Protein AF-A0A6P0T883-F1 (afdb_monomer_lite)

Foldseek 3Di:
DPDDPPAPPPPDPPVCPVVLLVCVLVVNFVSLQVVLVSQCVSVVQAWPGWGWDDDPQEIEIETEHQDPVRVVVSPVSSVVVCVVSVNLVRGWYKYFYDYPPDPDTPDIDTSHVPPPQPPPVVVVQLCVLVPVPPPDPDPFPDPDPPPPPPDDFPWFKWWKAFLAAPPPDPPPDDDDPDPPQGAMAIEGVVFFRGKDFAQLSQARADPPADPQFSHWHCHNSDTATEGAVSVQLVHDRNCVVVVDDSGRFIWTWGDDPRDIYTYTGNGTDDMDIDTPVQWAQDDCVLDPPSNNLQFPTAGPVSRHGHGDVVSSCVPPSNVVPDD

Secondary structure (DSSP, 8-state):
---------TTS-GGGHHHHHHHHHTT-HHHHHHHHHHHHHHTT---SEEEEEEETTEEEEEEEES-GGGHHHHHHHHHHHHHHTTGGGTS-EEEEEEETT-SS-SEEEEE----------HHHHHTHHHHTTTTS---------GGG--SS---EEEEEEESS----------S--------EEEEEGGGEEEEEEEEGGGSB--TT--TTEEEEEEETTEEEEEEEHHHHTTS--TTSS-TTS-PEEEEEEEEETTEEEEEEES-EEEEEEE-GGGEE---TTTS-TTTGGGEEEEETTTTEEEE-HHHHHT-HHHHTT--

Radius of gyration: 25.31 Å; chains: 1; bounding box: 58×48×71 Å

pLDDT: mean 70.33, std 19.63, range [26.09, 96.69]

Sequence (323 aa):
MTKVIDMPMSTVPVANKRRLLNLACEGDPEAISVILSSYCRYKGIQVTNIRVRWKDRTLLILCETETESQQQNFVRPVEQILRQLNISREYPVTLYGRIVGQTKPLWSVSLQSEFKNSSIELDQWLNQGQRQLSNLEKVSFPIEDNRKIAAKQSKHRFLRFALEPNSTILEVEMDTVTSSRKRSALIALEQIQEALEVPMSSILPVPYMAACVLGIYNYRSAMLWMVDLTQQLGDRSFLADHPHSHTLSTLVVCRDDGELIGFVVPQILDIESYEADQFKIPSASLFPDSFLPFVESYISQSLSPILNVQALIKAPVLQHYQY

Structure (mmCIF, N/CA/C/O backbone):
data_AF-A0A6P0T883-F1
#
_entry.id   AF-A0A6P0T883-F1
#
loop_
_atom_site.group_PDB
_atom_site.id
_atom_site.type_symbol
_atom_site.label_atom_id
_atom_site.label_alt_id
_atom_site.label_comp_id
_atom_site.label_asym_id
_atom_site.label_entity_id
_atom_site.label_seq_id
_atom_site.pdbx_PDB_ins_code
_atom_site.Cartn_x
_atom_site.Cartn_y
_atom_site.Cartn_z
_atom_site.occupancy
_atom_site.B_iso_or_equiv
_atom_site.auth_seq_id
_atom_site.auth_comp_id
_atom_site.auth_asym_id
_atom_site.auth_atom_id
_atom_site.pdbx_PDB_model_num
ATOM 1 N N . MET A 1 1 ? 19.569 -9.056 0.188 1.00 29.66 1 MET A N 1
ATOM 2 C CA . MET A 1 1 ? 20.880 -8.613 -0.343 1.00 29.66 1 MET A CA 1
ATOM 3 C C . MET A 1 1 ? 20.812 -8.576 -1.865 1.00 29.66 1 MET A C 1
ATOM 5 O O . MET A 1 1 ? 21.086 -9.573 -2.521 1.00 29.66 1 MET A O 1
ATOM 9 N N . THR A 1 2 ? 20.377 -7.455 -2.434 1.00 26.09 2 THR A N 1
ATOM 10 C CA . THR A 1 2 ? 20.342 -7.264 -3.890 1.00 26.09 2 THR A CA 1
ATOM 11 C C . THR A 1 2 ? 21.753 -6.915 -4.350 1.00 26.09 2 THR A C 1
ATOM 13 O O . THR A 1 2 ? 22.365 -6.011 -3.785 1.00 26.09 2 THR A O 1
ATOM 16 N N . LYS A 1 3 ? 22.289 -7.662 -5.323 1.00 28.59 3 LYS A N 1
ATOM 17 C CA . LYS A 1 3 ? 23.607 -7.421 -5.927 1.00 28.59 3 LYS A CA 1
ATOM 18 C C . LYS A 1 3 ? 23.704 -5.963 -6.386 1.00 28.59 3 LYS A C 1
ATOM 20 O O . LYS A 1 3 ? 23.127 -5.589 -7.404 1.00 28.59 3 LYS A O 1
ATOM 25 N N . VAL A 1 4 ? 24.434 -5.161 -5.616 1.00 35.50 4 VAL A N 1
ATOM 26 C CA . VAL A 1 4 ? 24.963 -3.872 -6.055 1.00 35.50 4 VAL A CA 1
ATOM 27 C C . VAL A 1 4 ? 25.852 -4.158 -7.259 1.00 35.50 4 VAL A C 1
ATOM 29 O O . VAL A 1 4 ? 26.571 -5.153 -7.280 1.00 35.50 4 VAL A O 1
ATOM 32 N N . ILE A 1 5 ? 25.734 -3.320 -8.280 1.00 38.59 5 ILE A N 1
ATOM 33 C CA . ILE A 1 5 ? 26.488 -3.377 -9.529 1.00 38.59 5 ILE A CA 1
ATOM 34 C C . ILE A 1 5 ? 27.974 -3.639 -9.216 1.00 38.59 5 ILE A C 1
ATOM 36 O O . ILE A 1 5 ? 28.661 -2.748 -8.718 1.00 38.59 5 ILE A O 1
ATOM 40 N N . ASP A 1 6 ? 28.481 -4.834 -9.533 1.00 38.88 6 ASP A N 1
ATOM 41 C CA . ASP A 1 6 ? 29.922 -5.112 -9.593 1.00 38.88 6 ASP A CA 1
ATOM 42 C C . ASP A 1 6 ? 30.486 -4.404 -10.838 1.00 38.88 6 ASP A C 1
ATOM 44 O O . ASP A 1 6 ? 30.742 -5.001 -11.883 1.00 38.88 6 ASP A O 1
ATOM 48 N N . MET A 1 7 ? 30.590 -3.076 -10.762 1.00 38.47 7 MET A N 1
ATOM 49 C CA . MET A 1 7 ? 31.233 -2.240 -11.772 1.00 38.47 7 MET A CA 1
ATOM 50 C C . MET A 1 7 ? 32.670 -1.949 -11.324 1.00 38.47 7 MET A C 1
ATOM 52 O O . MET A 1 7 ? 32.867 -1.373 -10.247 1.00 38.47 7 MET A O 1
ATOM 56 N N . PRO A 1 8 ? 33.693 -2.221 -12.151 1.00 37.25 8 PRO A N 1
ATOM 57 C CA . PRO A 1 8 ? 35.028 -1.688 -11.929 1.00 37.25 8 PRO A CA 1
ATOM 58 C C . PRO A 1 8 ? 35.028 -0.184 -12.254 1.00 37.25 8 PRO A C 1
ATOM 60 O O . PRO A 1 8 ? 35.417 0.256 -13.329 1.00 37.25 8 PRO A O 1
ATOM 63 N N . MET A 1 9 ? 34.559 0.632 -11.308 1.00 39.88 9 MET A N 1
ATOM 64 C CA . MET A 1 9 ? 34.678 2.095 -11.335 1.00 39.88 9 MET A CA 1
ATOM 65 C C . MET A 1 9 ? 36.126 2.477 -10.982 1.00 39.88 9 MET A C 1
ATOM 67 O O . MET A 1 9 ? 36.405 2.862 -9.843 1.00 39.88 9 MET A O 1
ATOM 71 N N . SER A 1 10 ? 37.061 2.286 -11.914 1.00 43.47 10 SER A N 1
ATOM 72 C CA . SER A 1 10 ? 38.509 2.432 -11.687 1.00 43.47 10 SER A CA 1
ATOM 73 C C . SER A 1 10 ? 39.029 3.876 -11.716 1.00 43.47 10 SER A C 1
ATOM 75 O O . SER A 1 10 ? 40.196 4.094 -11.412 1.00 43.47 10 SER A O 1
ATOM 77 N N . THR A 1 11 ? 38.195 4.874 -12.024 1.00 42.78 11 THR A N 1
ATOM 78 C CA . THR A 1 11 ? 38.650 6.271 -12.189 1.00 42.78 11 THR A CA 1
ATOM 79 C C . THR A 1 11 ? 37.986 7.282 -11.249 1.00 42.78 11 THR A C 1
ATOM 81 O O . THR A 1 11 ? 38.186 8.480 -11.414 1.00 42.78 11 THR A O 1
ATOM 84 N N . VAL A 1 12 ? 37.201 6.836 -10.260 1.00 44.75 12 VAL A N 1
ATOM 85 C CA . VAL A 1 12 ? 36.567 7.718 -9.260 1.00 44.75 12 VAL A CA 1
ATOM 86 C C . VAL A 1 12 ? 37.035 7.306 -7.858 1.00 44.75 12 VAL A C 1
ATOM 88 O O . VAL A 1 12 ? 36.847 6.134 -7.503 1.00 44.75 12 VAL A O 1
ATOM 91 N N . PRO A 1 13 ? 37.619 8.217 -7.048 1.00 39.72 13 PRO A N 1
ATOM 92 C CA . PRO A 1 13 ? 38.058 7.908 -5.688 1.00 39.72 13 PRO A CA 1
ATOM 93 C C . PRO A 1 13 ? 36.939 7.244 -4.872 1.00 39.72 13 PRO A C 1
ATOM 95 O O . PRO A 1 13 ? 35.800 7.712 -4.856 1.00 39.72 13 PRO A O 1
ATOM 98 N N . VAL A 1 14 ? 37.260 6.132 -4.204 1.00 43.56 14 VAL A N 1
ATOM 99 C CA . VAL A 1 14 ? 36.301 5.190 -3.586 1.00 43.56 14 VAL A CA 1
ATOM 100 C C . VAL A 1 14 ? 35.367 5.851 -2.556 1.00 43.56 14 VAL A C 1
ATOM 102 O O . VAL A 1 14 ? 34.212 5.446 -2.447 1.00 43.56 14 VAL A O 1
ATOM 105 N N . ALA A 1 15 ? 35.806 6.924 -1.891 1.00 40.50 15 ALA A N 1
ATOM 106 C CA . ALA A 1 15 ? 35.001 7.694 -0.935 1.00 40.50 15 ALA A CA 1
ATOM 107 C C . ALA A 1 15 ? 33.808 8.453 -1.567 1.00 40.50 15 ALA A C 1
ATOM 109 O O . ALA A 1 15 ? 32.848 8.770 -0.871 1.00 40.50 15 ALA A O 1
ATOM 110 N N . ASN A 1 16 ? 33.816 8.691 -2.886 1.00 56.78 16 ASN A N 1
ATOM 111 C CA . ASN A 1 16 ? 32.803 9.499 -3.581 1.00 56.78 16 ASN A CA 1
ATOM 112 C C . ASN A 1 16 ? 31.730 8.684 -4.321 1.00 56.78 16 ASN A C 1
ATOM 114 O O . ASN A 1 16 ? 30.770 9.266 -4.817 1.00 56.78 16 ASN A O 1
ATOM 118 N N . LYS A 1 17 ? 31.842 7.349 -4.395 1.00 53.56 17 LYS A N 1
ATOM 119 C CA . LYS A 1 17 ? 30.927 6.505 -5.196 1.00 53.56 17 LYS A CA 1
ATOM 120 C C . LYS A 1 17 ? 29.512 6.429 -4.622 1.00 53.56 17 LYS A C 1
ATOM 122 O O . LYS A 1 17 ? 28.543 6.528 -5.363 1.00 53.56 17 LYS A O 1
ATOM 127 N N . ARG A 1 18 ? 29.394 6.286 -3.298 1.00 55.12 18 ARG A N 1
ATOM 128 C CA . ARG A 1 18 ? 28.097 6.216 -2.604 1.00 55.12 18 ARG A CA 1
ATOM 129 C C . ARG A 1 18 ? 27.372 7.564 -2.638 1.00 55.12 18 ARG A C 1
ATOM 131 O O . ARG A 1 18 ? 26.173 7.607 -2.859 1.00 55.12 18 ARG A O 1
ATOM 138 N N . ARG A 1 19 ? 28.131 8.658 -2.515 1.00 62.41 19 ARG A N 1
ATOM 139 C CA . ARG A 1 19 ? 27.627 10.029 -2.657 1.00 62.41 19 ARG A CA 1
ATOM 140 C C . ARG A 1 19 ? 27.148 10.322 -4.083 1.00 62.41 19 ARG A C 1
ATOM 142 O O . ARG A 1 19 ? 26.068 10.865 -4.239 1.00 62.41 19 ARG A O 1
ATOM 149 N N . LEU A 1 20 ? 27.912 9.922 -5.104 1.00 61.97 20 LEU A N 1
ATOM 150 C CA . LEU A 1 20 ? 27.514 10.044 -6.515 1.00 61.97 20 LEU A CA 1
ATOM 151 C C . LEU A 1 20 ? 26.239 9.259 -6.837 1.00 61.97 20 LEU A C 1
ATOM 153 O O . LEU A 1 20 ? 25.381 9.767 -7.545 1.00 61.97 20 LEU A O 1
ATOM 157 N N . LEU A 1 21 ? 26.103 8.040 -6.307 1.00 63.03 21 LEU A N 1
ATOM 158 C CA . LEU A 1 21 ? 24.887 7.241 -6.478 1.00 63.03 21 LEU A CA 1
ATOM 159 C C . LEU A 1 21 ? 23.674 7.901 -5.816 1.00 63.03 21 LEU A C 1
ATOM 161 O O . LEU A 1 21 ? 22.637 7.998 -6.457 1.00 63.03 21 LEU A O 1
ATOM 165 N N . ASN A 1 22 ? 23.816 8.402 -4.586 1.00 65.56 22 ASN A N 1
ATOM 166 C CA . ASN A 1 22 ? 22.728 9.098 -3.897 1.00 65.56 22 ASN A CA 1
ATOM 167 C C . ASN A 1 22 ? 22.293 10.360 -4.657 1.00 65.56 22 ASN A C 1
ATOM 169 O O . ASN A 1 22 ? 21.112 10.508 -4.941 1.00 65.56 22 ASN A O 1
ATOM 173 N N . LEU A 1 23 ? 23.248 11.201 -5.076 1.00 67.06 23 LEU A N 1
ATOM 174 C CA . LEU A 1 23 ? 22.962 12.403 -5.870 1.00 67.06 23 LEU A CA 1
ATOM 175 C C . LEU A 1 23 ? 22.251 12.063 -7.187 1.00 67.06 23 LEU A C 1
ATOM 177 O O . LEU A 1 23 ? 21.311 12.743 -7.584 1.00 67.06 23 LEU A O 1
ATOM 181 N N . ALA A 1 24 ? 22.656 10.983 -7.859 1.00 69.69 24 ALA A N 1
ATOM 182 C CA . ALA A 1 24 ? 21.997 10.555 -9.086 1.00 69.69 24 ALA A CA 1
ATOM 183 C C . ALA A 1 24 ? 20.577 10.020 -8.846 1.00 69.69 24 ALA A C 1
ATOM 185 O O . ALA A 1 24 ? 19.695 10.300 -9.652 1.00 69.69 24 ALA A O 1
ATOM 186 N N . CYS A 1 25 ? 20.343 9.285 -7.753 1.00 68.00 25 CYS A N 1
ATOM 187 C CA . CYS A 1 25 ? 19.000 8.855 -7.349 1.00 68.00 25 CYS A CA 1
ATOM 188 C C . CYS A 1 25 ? 18.099 10.045 -6.980 1.00 68.00 25 CYS A C 1
ATOM 190 O O . CYS A 1 25 ? 16.904 9.998 -7.235 1.00 68.00 25 CYS A O 1
ATOM 192 N N . GLU A 1 26 ? 18.668 11.124 -6.439 1.00 68.75 26 GLU A N 1
ATOM 193 C CA . GLU A 1 26 ? 17.970 12.392 -6.167 1.00 68.75 26 GLU A CA 1
ATOM 194 C C . GLU A 1 26 ? 17.704 13.222 -7.440 1.00 68.75 26 GLU A C 1
ATOM 196 O O . GLU A 1 26 ? 17.083 14.282 -7.380 1.00 68.75 26 GLU A O 1
ATOM 201 N N . GLY A 1 27 ? 18.154 12.755 -8.611 1.00 69.00 27 GLY A N 1
ATOM 202 C CA . GLY A 1 27 ? 17.921 13.421 -9.889 1.00 69.00 27 GLY A CA 1
ATOM 203 C C . GLY A 1 27 ? 18.976 14.463 -10.276 1.00 69.00 27 GLY A C 1
ATOM 204 O O . GLY A 1 27 ? 18.730 15.239 -11.205 1.00 69.00 27 GLY A O 1
ATOM 205 N N . ASP A 1 28 ? 20.139 14.502 -9.611 1.00 78.69 28 ASP A N 1
ATOM 206 C CA . ASP A 1 28 ? 21.223 15.436 -9.940 1.00 78.69 28 ASP A CA 1
ATOM 207 C C . ASP A 1 28 ? 21.775 15.178 -11.360 1.00 78.69 28 ASP A C 1
ATOM 209 O O . ASP A 1 28 ? 22.301 14.091 -11.638 1.00 78.69 28 ASP A O 1
ATOM 213 N N . PRO A 1 29 ? 21.694 16.155 -12.286 1.00 77.06 29 PRO A N 1
ATOM 214 C CA . PRO A 1 29 ? 22.082 15.948 -13.680 1.00 77.06 29 PRO A CA 1
ATOM 215 C C . PRO A 1 29 ? 23.556 15.578 -13.871 1.00 77.06 29 PRO A C 1
ATOM 217 O O . PRO A 1 29 ? 23.882 14.781 -14.754 1.00 77.06 29 PRO A O 1
ATOM 220 N N . GLU A 1 30 ? 24.450 16.136 -13.056 1.00 80.88 30 GLU A N 1
ATOM 221 C CA . GLU A 1 30 ? 25.889 15.900 -13.176 1.00 80.88 30 GLU A CA 1
ATOM 222 C C . GLU A 1 30 ? 26.253 14.498 -12.673 1.00 80.88 30 GLU A C 1
ATOM 224 O O . GLU A 1 30 ? 27.007 13.765 -13.311 1.00 80.88 30 GLU A O 1
ATOM 229 N N . ALA A 1 31 ? 25.646 14.056 -11.574 1.00 75.75 31 ALA A N 1
ATOM 230 C CA . ALA A 1 31 ? 25.809 12.698 -11.080 1.00 75.75 31 ALA A CA 1
ATOM 231 C C . ALA A 1 31 ? 25.271 11.655 -12.077 1.00 75.75 31 ALA A C 1
ATOM 233 O O . ALA A 1 31 ? 25.943 10.653 -12.349 1.00 75.75 31 ALA A O 1
ATOM 234 N N . ILE A 1 32 ? 24.103 11.905 -12.683 1.00 78.31 32 ILE A N 1
ATOM 235 C CA . ILE A 1 32 ? 23.523 11.033 -13.718 1.00 78.31 32 ILE A CA 1
ATOM 236 C C . ILE A 1 32 ? 24.446 10.956 -14.943 1.00 78.31 32 ILE A C 1
ATOM 238 O O . ILE A 1 32 ? 24.692 9.861 -15.459 1.00 78.31 32 ILE A O 1
ATOM 242 N N . SER A 1 33 ? 24.991 12.088 -15.403 1.00 82.75 33 SER A N 1
ATOM 243 C CA . SER A 1 33 ? 25.884 12.131 -16.570 1.00 82.75 33 SER A CA 1
ATOM 244 C C . SER A 1 33 ? 27.158 11.309 -16.340 1.00 82.75 33 SER A C 1
ATOM 246 O O . SER A 1 33 ? 27.566 10.528 -17.210 1.00 82.75 33 SER A O 1
ATOM 248 N N . VAL A 1 34 ? 27.741 11.401 -15.140 1.00 77.56 34 VAL A N 1
ATOM 249 C CA . VAL A 1 34 ? 28.940 10.659 -14.732 1.00 77.56 34 VAL A CA 1
ATOM 250 C C . VAL A 1 34 ? 28.671 9.154 -14.669 1.00 77.56 34 VAL A C 1
ATOM 252 O O . VAL A 1 34 ? 29.487 8.362 -15.159 1.00 77.56 34 VAL A O 1
ATOM 255 N N . ILE A 1 35 ? 27.531 8.738 -14.110 1.00 76.56 35 ILE A N 1
ATOM 256 C CA . ILE A 1 35 ? 27.145 7.321 -14.024 1.00 76.56 35 ILE A CA 1
ATOM 257 C C . ILE A 1 35 ? 26.907 6.734 -15.416 1.00 76.56 35 ILE A C 1
ATOM 259 O O . ILE A 1 35 ? 27.481 5.691 -15.745 1.00 76.56 35 ILE A O 1
ATOM 263 N N . LEU A 1 36 ? 26.122 7.415 -16.257 1.00 78.81 36 LEU A N 1
ATOM 264 C CA . LEU A 1 36 ? 25.842 6.967 -17.622 1.00 78.81 36 LEU A CA 1
ATOM 265 C C . LEU A 1 36 ? 27.129 6.849 -18.445 1.00 78.81 36 LEU A C 1
ATOM 267 O O . LEU A 1 36 ? 27.341 5.836 -19.115 1.00 78.81 36 LEU A O 1
ATOM 271 N N . SER A 1 37 ? 28.021 7.837 -18.342 1.00 80.56 37 SER A N 1
ATOM 272 C CA . SER A 1 37 ? 29.303 7.837 -19.059 1.00 80.56 37 SER A CA 1
ATOM 273 C C . SER A 1 37 ? 30.188 6.671 -18.621 1.00 80.56 37 SER A C 1
ATOM 275 O O . SER A 1 37 ? 30.784 5.979 -19.450 1.00 80.56 37 SER A O 1
ATOM 277 N N . SER A 1 38 ? 30.239 6.410 -17.313 1.00 73.00 38 SER A N 1
ATOM 278 C CA . SER A 1 38 ? 31.032 5.317 -16.745 1.00 73.00 38 SER A CA 1
ATOM 279 C C . SER A 1 38 ? 30.507 3.945 -17.173 1.00 73.00 38 SER A C 1
ATOM 281 O O . SER A 1 38 ? 31.2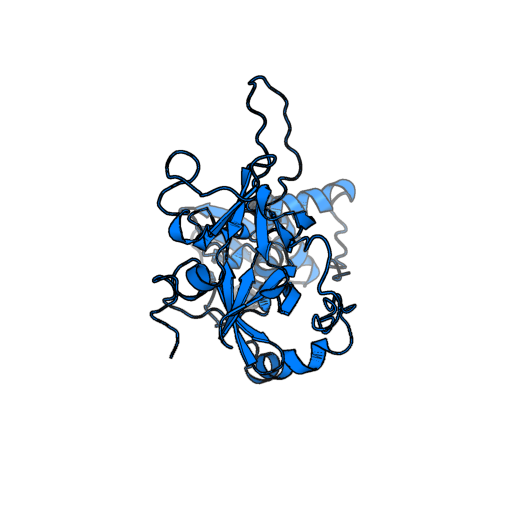89 3.055 -17.508 1.00 73.00 38 SER A O 1
ATOM 283 N N . TYR A 1 39 ? 29.186 3.775 -17.216 1.00 73.06 39 TYR A N 1
ATOM 284 C CA . TYR A 1 39 ? 28.562 2.529 -17.652 1.00 73.06 39 TYR A CA 1
ATOM 285 C C . TYR A 1 39 ? 28.732 2.262 -19.142 1.00 73.06 39 TYR A C 1
ATOM 287 O O . TYR A 1 39 ? 29.037 1.136 -19.533 1.00 73.06 39 TYR A O 1
ATOM 295 N N . CYS A 1 40 ? 28.577 3.289 -19.978 1.00 73.62 40 CYS A N 1
ATOM 296 C CA . CYS A 1 40 ? 28.762 3.150 -21.420 1.00 73.62 40 CYS A CA 1
ATOM 297 C C . CYS A 1 40 ? 30.195 2.732 -21.744 1.00 73.62 40 CYS A C 1
ATOM 299 O O . CYS A 1 40 ? 30.395 1.767 -22.479 1.00 73.62 40 CYS A O 1
ATOM 301 N N . ARG A 1 41 ? 31.181 3.352 -21.081 1.00 73.56 41 ARG A N 1
ATOM 302 C CA . ARG A 1 41 ? 32.588 2.949 -21.180 1.00 73.56 41 ARG A CA 1
ATOM 303 C C . ARG A 1 41 ? 32.802 1.496 -20.755 1.00 73.56 41 ARG A C 1
ATOM 305 O O . ARG A 1 41 ? 33.465 0.750 -21.467 1.00 73.56 41 ARG A O 1
ATOM 312 N N . TYR A 1 42 ? 32.212 1.075 -19.634 1.00 68.56 42 TYR A N 1
ATOM 313 C CA . TYR A 1 42 ? 32.292 -0.313 -19.162 1.00 68.56 42 TYR A CA 1
ATOM 314 C C . TYR A 1 42 ? 31.673 -1.316 -20.151 1.00 68.56 42 TYR A C 1
ATOM 316 O O . TYR A 1 42 ? 32.206 -2.404 -20.348 1.00 68.56 42 TYR A O 1
ATOM 324 N N . LYS A 1 43 ? 30.573 -0.945 -20.815 1.00 64.06 43 LYS A N 1
ATOM 325 C CA . LYS A 1 43 ? 29.910 -1.758 -21.846 1.00 64.06 43 LYS A CA 1
ATOM 326 C C . LYS A 1 43 ? 30.579 -1.687 -23.226 1.00 64.06 43 LYS A C 1
ATOM 328 O O . LYS A 1 43 ? 30.078 -2.314 -24.154 1.00 64.06 43 LYS A O 1
ATOM 333 N N . GLY A 1 44 ? 31.681 -0.946 -23.372 1.00 70.00 44 GLY A N 1
ATOM 334 C CA . GLY A 1 44 ? 32.372 -0.756 -24.651 1.00 70.00 44 GLY A CA 1
ATOM 335 C C . GLY A 1 44 ? 31.609 0.126 -25.648 1.00 70.00 44 GLY A C 1
ATOM 336 O O . GLY A 1 44 ? 31.916 0.114 -26.838 1.00 70.00 44 GLY A O 1
ATOM 337 N N . ILE A 1 45 ? 30.614 0.884 -25.180 1.00 76.25 45 ILE A N 1
ATOM 338 C CA . ILE A 1 45 ? 29.828 1.811 -25.994 1.00 76.25 45 ILE A CA 1
ATOM 339 C C . ILE A 1 45 ? 30.619 3.114 -26.104 1.00 76.25 45 ILE A C 1
ATOM 341 O O . ILE A 1 45 ? 30.870 3.782 -25.099 1.00 76.25 45 ILE A O 1
ATOM 345 N N . GLN A 1 46 ? 31.018 3.470 -27.324 1.00 73.69 46 GLN A N 1
ATOM 346 C CA . GLN A 1 46 ? 31.798 4.678 -27.575 1.00 73.69 46 GLN A CA 1
ATOM 347 C C . GLN A 1 46 ? 30.872 5.896 -27.557 1.00 73.69 46 GLN A C 1
ATOM 349 O O . GLN A 1 46 ? 30.035 6.083 -28.436 1.00 73.69 46 GLN A O 1
ATOM 354 N N . VAL A 1 47 ? 31.007 6.710 -26.516 1.00 77.38 47 VAL A N 1
ATOM 355 C CA . VAL A 1 47 ? 30.283 7.971 -26.355 1.00 77.38 47 VAL A CA 1
ATOM 356 C C . VAL A 1 47 ? 31.305 9.030 -25.991 1.00 77.38 47 VAL A C 1
ATOM 358 O O . VAL A 1 47 ? 32.066 8.858 -25.038 1.00 77.38 47 VAL A O 1
ATOM 361 N N . THR A 1 48 ? 31.329 10.117 -26.752 1.00 80.75 48 THR A N 1
ATOM 362 C CA . THR A 1 48 ? 32.274 11.216 -26.552 1.00 80.75 48 THR A CA 1
ATOM 363 C C . THR A 1 48 ? 31.848 12.081 -25.372 1.00 80.75 48 THR A C 1
ATOM 365 O O . THR A 1 48 ? 32.686 12.520 -24.588 1.00 80.75 48 THR A O 1
ATOM 368 N N . ASN A 1 49 ? 30.541 12.325 -25.228 1.00 82.56 49 ASN A N 1
ATOM 369 C CA . ASN A 1 49 ? 30.004 13.167 -24.166 1.00 82.56 49 ASN A CA 1
ATOM 370 C C . ASN A 1 49 ? 28.545 12.826 -23.855 1.00 82.56 49 ASN A C 1
ATOM 372 O O . ASN A 1 49 ? 27.765 12.533 -24.762 1.00 82.56 49 ASN A O 1
ATOM 376 N N . ILE A 1 50 ? 28.163 12.936 -22.583 1.00 85.00 50 ILE A N 1
ATOM 377 C CA . ILE A 1 50 ? 26.772 12.837 -22.140 1.00 85.00 50 ILE A CA 1
ATOM 378 C C . ILE A 1 50 ? 26.455 14.085 -21.333 1.00 85.00 50 ILE A C 1
ATOM 380 O O . ILE A 1 50 ? 27.092 14.359 -20.321 1.00 85.00 50 ILE A O 1
ATOM 384 N N . ARG A 1 51 ? 25.444 14.835 -21.765 1.00 83.94 51 ARG A N 1
ATOM 385 C CA . ARG A 1 51 ? 24.945 16.008 -21.046 1.00 83.94 51 ARG A CA 1
ATOM 386 C C . ARG A 1 51 ? 23.530 15.743 -20.586 1.00 83.94 51 ARG A C 1
ATOM 388 O O . ARG A 1 51 ? 22.693 15.333 -21.382 1.00 83.94 51 ARG A O 1
ATOM 395 N N . VAL A 1 52 ? 23.259 16.024 -19.323 1.00 85.81 52 VAL A N 1
ATOM 396 C CA . VAL A 1 52 ? 21.946 15.819 -18.715 1.00 85.81 52 VAL A CA 1
ATOM 397 C C . VAL A 1 52 ? 21.460 17.157 -18.181 1.00 85.81 52 VAL A C 1
ATOM 399 O O . VAL A 1 52 ? 22.248 17.903 -17.600 1.00 85.81 52 VAL A O 1
ATOM 402 N N . ARG A 1 53 ? 20.188 17.501 -18.405 1.00 84.50 53 ARG A N 1
ATOM 403 C CA . ARG A 1 53 ? 19.559 18.711 -17.855 1.00 84.50 53 ARG A CA 1
ATOM 404 C C . ARG A 1 53 ? 18.071 18.517 -17.622 1.00 84.50 53 ARG A C 1
ATOM 406 O O . ARG A 1 53 ? 17.401 17.859 -18.409 1.00 84.50 53 ARG A O 1
ATOM 413 N N . TRP A 1 54 ? 17.550 19.191 -16.607 1.00 80.31 54 TRP A N 1
ATOM 414 C CA . TRP A 1 54 ? 16.114 19.352 -16.417 1.00 80.31 54 TRP A CA 1
ATOM 415 C C . TRP A 1 54 ? 15.583 20.533 -17.227 1.00 80.31 54 TRP A C 1
ATOM 417 O O . TRP A 1 54 ? 16.191 21.607 -17.249 1.00 80.31 54 TRP A O 1
ATOM 427 N N . LYS A 1 55 ? 14.434 20.344 -17.875 1.00 76.44 55 LYS A N 1
ATOM 428 C CA . LYS A 1 55 ? 13.653 21.416 -18.496 1.00 76.44 55 LYS A CA 1
ATOM 429 C C . LYS A 1 55 ? 12.175 21.049 -18.453 1.00 76.44 55 LYS A C 1
ATOM 431 O O . LYS A 1 55 ? 11.826 19.957 -18.878 1.00 76.44 55 LYS A O 1
ATOM 436 N N . ASP A 1 56 ? 11.322 21.938 -17.946 1.00 72.88 56 ASP A N 1
ATOM 437 C CA . ASP A 1 56 ? 9.859 21.760 -17.938 1.00 72.88 56 ASP A CA 1
ATOM 438 C C . ASP A 1 56 ? 9.423 20.370 -17.418 1.00 72.88 56 ASP A C 1
ATOM 440 O O . ASP A 1 56 ? 8.674 19.646 -18.070 1.00 72.88 56 ASP A O 1
ATOM 444 N N . ARG A 1 57 ? 9.969 19.958 -16.259 1.00 73.06 57 ARG A N 1
ATOM 445 C CA . ARG A 1 57 ? 9.775 18.625 -15.634 1.00 73.06 57 ARG A CA 1
ATOM 446 C C . ARG A 1 57 ? 10.168 17.414 -16.498 1.00 73.06 57 ARG A C 1
ATOM 448 O O . ARG A 1 57 ? 9.819 16.287 -16.169 1.00 73.06 57 ARG A O 1
ATOM 455 N N . THR A 1 58 ? 10.921 17.628 -17.570 1.00 75.44 58 THR A N 1
ATOM 456 C CA . THR A 1 58 ? 11.458 16.583 -18.445 1.00 75.44 58 THR A CA 1
ATOM 457 C C . THR A 1 58 ? 12.967 16.493 -18.255 1.00 75.44 58 THR A C 1
ATOM 459 O O . THR A 1 58 ? 13.663 17.515 -18.277 1.00 75.44 58 THR A O 1
ATOM 462 N N . LEU A 1 59 ? 13.490 15.276 -18.096 1.00 82.12 59 LEU A N 1
ATOM 463 C CA . LEU A 1 59 ? 14.933 15.054 -18.095 1.00 82.12 59 LEU A CA 1
ATOM 464 C C . LEU A 1 59 ? 15.417 14.925 -19.540 1.00 82.12 59 LEU A C 1
ATOM 466 O O . LEU A 1 59 ? 15.043 14.001 -20.261 1.00 82.12 59 LEU A O 1
ATOM 470 N N . LEU A 1 60 ? 16.255 15.857 -19.975 1.00 84.19 60 LEU A N 1
ATOM 471 C CA . LEU A 1 60 ? 16.853 15.857 -21.303 1.00 84.19 60 LEU A CA 1
ATOM 472 C C . LEU A 1 60 ? 18.260 15.275 -21.212 1.00 84.19 60 LEU A C 1
ATOM 474 O O . LEU A 1 60 ? 19.105 15.799 -20.486 1.00 84.19 60 LEU A O 1
ATOM 478 N N . ILE A 1 61 ? 18.518 14.216 -21.972 1.00 87.69 61 ILE A N 1
ATOM 479 C CA . ILE A 1 61 ? 19.826 13.566 -22.049 1.00 87.69 61 ILE A CA 1
ATOM 480 C C . ILE A 1 61 ? 20.325 13.696 -23.481 1.00 87.69 61 ILE A C 1
ATOM 482 O O . ILE A 1 61 ? 19.719 13.160 -24.399 1.00 87.69 61 ILE A O 1
ATOM 486 N N . LEU A 1 62 ? 21.429 14.405 -23.683 1.00 85.25 62 LEU A N 1
ATOM 487 C CA . LEU A 1 62 ? 22.096 14.539 -24.971 1.00 85.25 62 LEU A CA 1
ATOM 488 C C . LEU A 1 62 ? 23.351 13.673 -24.990 1.00 85.25 62 LEU A C 1
ATOM 490 O O . LEU A 1 62 ? 24.249 13.855 -24.171 1.00 85.25 62 LEU A O 1
ATOM 494 N N . CYS A 1 63 ? 23.416 12.776 -25.963 1.00 85.25 63 CYS A N 1
ATOM 495 C CA . CYS A 1 63 ? 24.552 11.913 -26.226 1.00 85.25 63 CYS A CA 1
ATOM 496 C C . CYS A 1 63 ? 25.277 12.361 -27.493 1.00 85.25 63 CYS A C 1
ATOM 498 O O . CYS A 1 63 ? 24.668 12.494 -28.557 1.00 85.25 63 CYS A O 1
ATOM 500 N N . GLU A 1 64 ? 26.579 12.597 -27.368 1.00 83.69 64 GLU A N 1
ATOM 501 C CA . GLU A 1 64 ? 27.467 12.933 -28.476 1.00 83.69 64 GLU A CA 1
ATOM 502 C C . GLU A 1 64 ? 28.312 11.712 -28.837 1.00 83.69 64 GLU A C 1
ATOM 504 O O . GLU A 1 64 ? 29.000 11.144 -27.989 1.00 83.69 64 GLU A O 1
ATOM 509 N N . THR A 1 65 ? 28.254 11.316 -30.104 1.00 80.69 65 THR A N 1
ATOM 510 C CA . THR A 1 65 ? 28.947 10.140 -30.653 1.00 80.69 65 THR A CA 1
ATOM 511 C C . THR A 1 65 ? 29.755 10.530 -31.888 1.00 80.69 65 THR A C 1
ATOM 513 O O . THR A 1 65 ? 29.502 11.569 -32.497 1.00 80.69 65 THR A O 1
ATOM 516 N N . GLU A 1 66 ? 30.728 9.711 -32.279 1.00 76.62 66 GLU A N 1
ATOM 517 C CA . GLU A 1 66 ? 31.527 9.956 -33.490 1.00 76.62 66 GLU A CA 1
ATOM 518 C C . GLU A 1 66 ? 30.866 9.393 -34.758 1.00 76.62 66 GLU A C 1
ATOM 520 O O . GLU A 1 66 ? 31.109 9.896 -35.851 1.00 76.62 66 GLU A O 1
ATOM 525 N N . THR A 1 67 ? 30.010 8.369 -34.629 1.00 69.19 67 THR A N 1
ATOM 526 C CA . THR A 1 67 ? 29.384 7.675 -35.769 1.00 69.19 67 THR A CA 1
ATOM 527 C C . THR A 1 67 ? 27.901 7.373 -35.539 1.00 69.19 67 THR A C 1
ATOM 529 O O . THR A 1 67 ? 27.456 7.130 -34.418 1.00 69.19 67 THR A O 1
ATOM 532 N N . GLU A 1 68 ? 27.124 7.353 -36.624 1.00 59.81 68 GLU A N 1
ATOM 533 C CA . GLU A 1 68 ? 25.673 7.108 -36.618 1.00 59.81 68 GLU A CA 1
ATOM 534 C C . GLU A 1 68 ? 25.302 5.671 -36.192 1.00 59.81 68 GLU A C 1
ATOM 536 O O . GLU A 1 68 ? 24.318 5.454 -35.486 1.00 59.81 68 GLU A O 1
ATOM 541 N N . SER A 1 69 ? 26.147 4.685 -36.510 1.00 54.84 69 SER A N 1
ATOM 542 C CA . SER A 1 69 ? 25.899 3.254 -36.262 1.00 54.84 69 SER A CA 1
ATOM 543 C C . SER A 1 69 ? 25.812 2.850 -34.779 1.00 54.84 69 SER A C 1
ATOM 545 O O . SER A 1 69 ? 25.436 1.722 -34.467 1.00 54.84 69 SER A O 1
A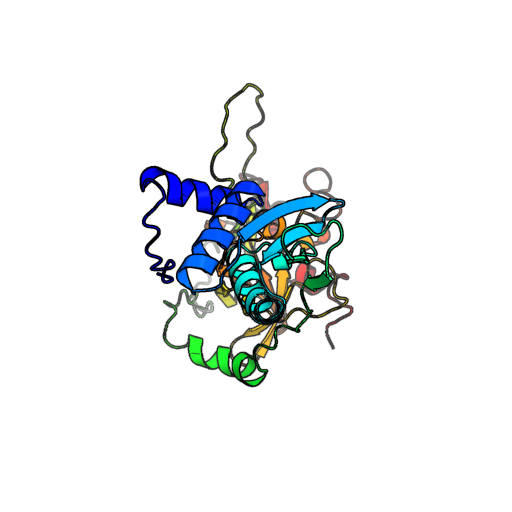TOM 547 N N . GLN A 1 70 ? 26.151 3.742 -33.843 1.00 58.81 70 GLN A N 1
ATOM 548 C CA . GLN A 1 70 ? 26.150 3.472 -32.396 1.00 58.81 70 GLN A CA 1
ATOM 549 C C . GLN A 1 70 ? 24.874 3.935 -31.683 1.00 58.81 70 GLN A C 1
ATOM 551 O O . GLN A 1 70 ? 24.674 3.661 -30.498 1.00 58.81 70 GLN A O 1
ATOM 556 N N . GLN A 1 71 ? 23.980 4.599 -32.410 1.00 54.81 71 GLN A N 1
ATOM 557 C CA . GLN A 1 71 ? 22.862 5.339 -31.839 1.00 54.81 71 GLN A CA 1
ATOM 558 C C . GLN A 1 71 ? 21.753 4.444 -31.256 1.00 54.81 71 GLN A C 1
ATOM 560 O O . GLN A 1 71 ? 21.178 4.785 -30.224 1.00 54.81 71 GLN A O 1
ATOM 565 N N . GLN A 1 72 ? 21.506 3.259 -31.828 1.00 56.16 72 GLN A N 1
ATOM 566 C CA . GLN A 1 72 ? 20.496 2.311 -31.319 1.00 56.16 72 GLN A CA 1
ATOM 567 C C . GLN A 1 72 ? 20.982 1.492 -30.113 1.00 56.16 72 GLN A C 1
ATOM 569 O O . GLN A 1 72 ? 20.190 1.105 -29.253 1.00 56.16 72 GLN A O 1
ATOM 574 N N . ASN A 1 73 ? 22.295 1.274 -30.005 1.00 65.00 73 ASN A N 1
ATOM 575 C CA . ASN A 1 73 ? 22.892 0.495 -28.919 1.00 65.00 73 ASN A CA 1
ATOM 576 C C . ASN A 1 73 ? 22.943 1.260 -27.594 1.00 65.00 73 ASN A C 1
ATOM 578 O O . ASN A 1 73 ? 23.211 0.656 -26.563 1.00 65.00 73 ASN A O 1
ATOM 582 N N . PHE A 1 74 ? 22.688 2.568 -27.611 1.00 68.62 74 PHE A N 1
ATOM 583 C CA . PHE A 1 74 ? 22.772 3.437 -26.440 1.00 68.62 74 PHE A CA 1
ATOM 584 C C . PHE A 1 74 ? 21.436 3.572 -25.690 1.00 68.62 74 PHE A C 1
ATOM 586 O O . PHE A 1 74 ? 21.427 3.695 -24.468 1.00 68.62 74 PHE A O 1
ATOM 593 N N . VAL A 1 75 ? 20.303 3.467 -26.395 1.00 72.62 75 VAL A N 1
ATOM 594 C CA . VAL A 1 75 ? 18.959 3.670 -25.824 1.00 72.62 75 VAL A CA 1
ATOM 595 C C . VAL A 1 75 ? 18.669 2.684 -24.685 1.00 72.62 75 VAL A C 1
ATOM 597 O O . VAL A 1 75 ? 18.344 3.103 -23.577 1.00 72.62 75 VAL A O 1
ATOM 600 N N . ARG A 1 76 ? 18.855 1.376 -24.920 1.00 72.81 76 ARG A N 1
ATOM 601 C CA . ARG A 1 76 ? 18.577 0.324 -23.920 1.00 72.81 76 ARG A CA 1
ATOM 602 C C . ARG A 1 76 ? 19.477 0.408 -22.671 1.00 72.81 76 ARG A C 1
ATOM 604 O O . ARG A 1 76 ? 18.949 0.331 -21.565 1.00 72.81 76 ARG A O 1
ATOM 611 N N . PRO A 1 77 ? 20.809 0.580 -22.794 1.00 70.00 77 PRO A N 1
ATOM 612 C CA . PRO A 1 77 ? 21.709 0.847 -21.667 1.00 70.00 77 PRO A CA 1
ATOM 613 C C . PRO A 1 77 ? 21.299 2.029 -20.790 1.00 70.00 77 PRO A C 1
ATOM 615 O O . PRO A 1 77 ? 21.286 1.910 -19.564 1.00 70.00 77 PRO A O 1
ATOM 618 N N . VAL A 1 78 ? 20.956 3.159 -21.414 1.00 75.25 78 VAL A N 1
ATOM 619 C CA . VAL A 1 78 ? 20.530 4.366 -20.699 1.00 75.25 78 VAL A CA 1
ATOM 620 C C . VAL A 1 78 ? 19.214 4.111 -19.980 1.00 75.25 78 VAL A C 1
ATOM 622 O O . VAL A 1 78 ? 19.113 4.382 -18.789 1.00 75.25 78 VAL A O 1
ATOM 625 N N . GLU A 1 79 ? 18.240 3.511 -20.661 1.00 74.69 79 GLU A N 1
ATOM 626 C CA . GLU A 1 79 ? 16.962 3.135 -20.059 1.00 74.69 79 GLU A CA 1
ATOM 627 C C . GLU A 1 79 ? 17.154 2.207 -18.848 1.00 74.69 79 GLU A C 1
ATOM 629 O O . GLU A 1 79 ? 16.543 2.414 -17.801 1.00 74.69 79 GLU A O 1
ATOM 634 N N . GLN A 1 80 ? 18.050 1.218 -18.944 1.00 69.00 80 GLN A N 1
ATOM 635 C CA . GLN A 1 80 ? 18.341 0.300 -17.845 1.00 69.00 80 GLN A CA 1
ATOM 636 C C . GLN A 1 80 ? 18.897 1.034 -16.618 1.00 69.00 80 GLN A C 1
ATOM 638 O O . GLN A 1 80 ? 18.467 0.753 -15.500 1.00 69.00 80 GLN A O 1
ATOM 643 N N . ILE A 1 81 ? 19.820 1.981 -16.807 1.00 68.56 81 ILE A N 1
ATOM 644 C CA . ILE A 1 81 ? 20.343 2.787 -15.698 1.00 68.56 81 ILE A CA 1
ATOM 645 C C . ILE A 1 81 ? 19.269 3.694 -15.127 1.00 68.56 81 ILE A C 1
ATOM 647 O O . ILE A 1 81 ? 19.103 3.736 -13.916 1.00 68.56 81 ILE A O 1
ATOM 651 N N . LEU A 1 82 ? 18.516 4.400 -15.967 1.00 75.25 82 LEU A N 1
ATOM 652 C CA . LEU A 1 82 ? 17.481 5.313 -15.489 1.00 75.25 82 LEU A CA 1
ATOM 653 C C . LEU A 1 82 ? 16.355 4.578 -14.755 1.00 75.25 82 LEU A C 1
ATOM 655 O O . LEU A 1 82 ? 15.764 5.142 -13.840 1.00 75.25 82 LEU A O 1
ATOM 659 N N . ARG A 1 83 ? 16.079 3.316 -15.111 1.00 70.62 83 ARG A N 1
ATOM 660 C CA . ARG A 1 83 ? 15.203 2.419 -14.340 1.00 70.62 83 ARG A CA 1
ATOM 661 C C . ARG A 1 83 ? 15.816 2.048 -12.989 1.00 70.62 83 ARG A C 1
ATOM 663 O O . ARG A 1 83 ? 15.097 2.029 -12.001 1.00 70.62 83 ARG A O 1
ATOM 670 N N . GLN A 1 84 ? 17.118 1.764 -12.933 1.00 64.44 84 GLN A N 1
ATOM 671 C CA . GLN A 1 84 ? 17.820 1.445 -11.679 1.00 64.44 84 GLN A CA 1
ATOM 672 C C . GLN A 1 84 ? 17.963 2.657 -10.748 1.00 64.44 84 GLN A C 1
ATOM 674 O O . GLN A 1 84 ? 17.933 2.489 -9.535 1.00 64.44 84 GLN A O 1
ATOM 679 N N . LEU A 1 85 ? 18.082 3.860 -11.311 1.00 63.88 85 LEU A N 1
ATOM 680 C CA . LEU A 1 85 ? 18.056 5.134 -10.586 1.00 63.88 85 LEU A CA 1
ATOM 681 C C . LEU A 1 85 ? 16.622 5.613 -10.288 1.00 63.88 85 LEU A C 1
ATOM 683 O O . LEU A 1 85 ? 16.448 6.651 -9.670 1.00 63.88 85 LEU A O 1
ATOM 687 N N . ASN A 1 86 ? 15.604 4.876 -10.751 1.00 64.25 86 ASN A N 1
ATOM 688 C CA . ASN A 1 86 ? 14.173 5.171 -10.625 1.00 64.25 86 ASN A CA 1
ATOM 689 C C . ASN A 1 86 ? 13.681 6.494 -11.264 1.00 64.25 86 ASN A C 1
ATOM 691 O O . ASN A 1 86 ? 12.543 6.900 -11.064 1.00 64.25 86 ASN A O 1
ATOM 695 N N . ILE A 1 87 ? 14.490 7.125 -12.117 1.00 60.62 87 ILE A N 1
ATOM 696 C CA . ILE A 1 87 ? 14.213 8.425 -12.755 1.00 60.62 87 ILE A CA 1
ATOM 697 C C . ILE A 1 87 ? 13.173 8.312 -13.881 1.00 60.62 87 ILE A C 1
ATOM 699 O O . ILE A 1 87 ? 12.285 9.152 -14.013 1.00 60.62 87 ILE A O 1
ATOM 703 N N . SER A 1 88 ? 13.266 7.263 -14.710 1.00 53.09 88 SER A N 1
ATOM 704 C CA . SER A 1 88 ? 12.423 7.104 -15.913 1.00 53.09 88 SER A CA 1
ATOM 705 C C . SER A 1 88 ? 10.966 6.723 -15.610 1.00 53.09 88 SER A C 1
ATOM 707 O O . SER A 1 88 ? 10.169 6.621 -16.542 1.00 53.09 88 SER A O 1
ATOM 709 N N . ARG A 1 89 ? 10.623 6.459 -14.339 1.00 53.81 89 ARG A N 1
ATOM 710 C CA . ARG A 1 89 ? 9.258 6.117 -13.904 1.00 53.81 89 ARG A CA 1
ATOM 711 C C . ARG A 1 89 ? 8.433 7.337 -13.502 1.00 53.81 89 ARG A C 1
ATOM 713 O O . ARG A 1 89 ? 7.215 7.289 -13.624 1.00 53.81 89 ARG A O 1
ATOM 720 N N . GLU A 1 90 ? 9.086 8.403 -13.049 1.00 51.00 90 GLU A N 1
ATOM 721 C CA . GLU A 1 90 ? 8.425 9.571 -12.449 1.00 51.00 90 GLU A CA 1
ATOM 722 C C . GLU A 1 90 ? 8.395 10.785 -13.371 1.00 51.00 90 GLU A C 1
ATOM 724 O O . GLU A 1 90 ? 7.484 11.609 -13.288 1.00 51.00 90 GLU A O 1
ATOM 729 N N . TYR A 1 91 ? 9.360 10.877 -14.287 1.00 62.06 91 TYR A N 1
ATOM 730 C CA . TYR A 1 91 ? 9.494 12.012 -15.187 1.00 62.06 91 TYR A CA 1
ATOM 731 C C . TYR A 1 91 ? 9.677 11.536 -16.627 1.00 62.06 91 TYR A C 1
ATOM 733 O O . TYR A 1 91 ? 10.396 10.561 -16.866 1.00 62.06 91 TYR A O 1
ATOM 741 N N . PRO A 1 92 ? 9.066 12.220 -17.613 1.00 73.44 92 PRO A N 1
ATOM 742 C CA . PRO A 1 92 ? 9.368 11.952 -19.008 1.00 73.44 92 PRO A CA 1
ATOM 743 C C . PRO A 1 92 ? 10.858 12.208 -19.248 1.00 73.44 92 PRO A C 1
ATOM 745 O O . PRO A 1 92 ? 11.397 13.253 -18.868 1.00 73.44 92 PRO A O 1
ATOM 748 N N . VAL A 1 93 ? 11.533 11.257 -19.891 1.00 82.69 93 VAL A N 1
ATOM 749 C CA . VAL A 1 93 ? 12.938 11.410 -20.272 1.00 82.69 93 VAL A CA 1
ATOM 750 C C . VAL A 1 93 ? 13.011 11.507 -21.784 1.00 82.69 93 VAL A C 1
ATOM 752 O O . VAL A 1 93 ? 12.463 10.671 -22.493 1.00 82.69 93 VAL A O 1
ATOM 755 N N . THR A 1 94 ? 13.694 12.521 -22.306 1.00 81.38 94 THR A N 1
ATOM 756 C CA . THR A 1 94 ? 13.969 12.608 -23.744 1.00 81.38 94 THR A CA 1
ATOM 757 C C . THR A 1 94 ? 15.456 12.458 -23.995 1.00 81.38 94 THR A C 1
ATOM 759 O O . THR A 1 94 ? 16.274 13.248 -23.522 1.00 81.38 94 THR A O 1
ATOM 762 N N . LEU A 1 95 ? 15.791 11.419 -24.750 1.00 84.50 95 LEU A N 1
ATOM 763 C CA . LEU A 1 95 ? 17.136 11.088 -25.170 1.00 84.50 95 LEU A CA 1
ATOM 764 C C . LEU A 1 95 ? 17.382 11.650 -26.568 1.00 84.50 95 LEU A C 1
ATOM 766 O O . LEU A 1 95 ? 16.643 11.350 -27.500 1.00 84.50 95 LEU A O 1
ATOM 770 N N . TYR A 1 96 ? 18.435 12.434 -26.722 1.00 82.88 96 TYR A N 1
ATOM 771 C CA . TYR A 1 96 ? 18.883 12.990 -27.989 1.00 82.88 96 TYR A CA 1
ATOM 772 C C . TYR A 1 96 ? 20.221 12.374 -28.367 1.00 82.88 96 TYR A C 1
ATOM 774 O O . TYR A 1 96 ? 21.124 12.301 -27.532 1.00 82.88 96 TYR A O 1
ATOM 782 N N . GLY A 1 97 ? 20.379 11.999 -29.632 1.00 82.38 97 GLY A N 1
ATOM 783 C CA . GLY A 1 97 ? 21.675 11.624 -30.189 1.00 82.38 97 GLY A CA 1
ATOM 784 C C . GLY A 1 97 ? 22.171 12.661 -31.181 1.00 82.38 97 GLY A C 1
ATOM 785 O O . GLY A 1 97 ? 21.404 13.199 -31.982 1.00 82.38 97 GLY A O 1
ATOM 786 N N . ARG A 1 98 ? 23.469 12.952 -31.129 1.00 82.12 98 ARG A N 1
ATOM 787 C CA . ARG A 1 98 ? 24.135 13.910 -32.013 1.00 82.12 98 ARG A CA 1
ATOM 788 C C . ARG A 1 98 ? 25.533 13.424 -32.382 1.00 82.12 98 ARG A C 1
ATOM 790 O O . ARG A 1 98 ? 26.197 12.786 -31.565 1.00 82.12 98 ARG A O 1
ATOM 797 N N . ILE A 1 99 ? 25.989 13.747 -33.591 1.00 80.88 99 ILE A N 1
ATOM 798 C CA . ILE A 1 99 ? 27.387 13.535 -33.979 1.00 80.88 99 ILE A CA 1
ATOM 799 C C . ILE A 1 99 ? 28.220 14.740 -33.528 1.00 80.88 99 ILE A C 1
ATOM 801 O O . ILE A 1 99 ? 27.776 15.886 -33.645 1.00 80.88 99 ILE A O 1
ATOM 805 N N . VAL A 1 100 ? 29.416 14.497 -32.991 1.00 80.12 100 VAL A N 1
ATOM 806 C CA . VAL A 1 100 ? 30.340 15.559 -32.557 1.00 80.12 100 VAL A CA 1
ATOM 807 C C . VAL A 1 100 ? 30.535 16.594 -33.677 1.00 80.12 100 VAL A C 1
ATOM 809 O O . VAL A 1 100 ? 30.759 16.250 -34.833 1.00 80.12 100 VAL A O 1
ATOM 812 N N . GLY A 1 101 ? 30.417 17.881 -33.336 1.00 74.25 101 GLY A N 1
ATOM 813 C CA . GLY A 1 101 ? 30.524 19.000 -34.284 1.00 74.25 101 GLY A CA 1
ATOM 814 C C . GLY A 1 101 ? 29.201 19.451 -34.916 1.00 74.25 101 GLY A C 1
ATOM 815 O O . GLY A 1 101 ? 29.135 20.551 -35.461 1.00 74.25 101 GLY A O 1
ATOM 816 N N . GLN A 1 102 ? 28.119 18.676 -34.796 1.00 76.62 102 GLN A N 1
ATOM 817 C CA . GLN A 1 102 ? 26.793 19.111 -35.242 1.00 76.62 102 GLN A CA 1
ATOM 818 C C . GLN A 1 102 ? 26.119 20.029 -34.214 1.00 76.62 102 GLN A C 1
ATOM 820 O O . GLN A 1 102 ? 26.308 19.905 -33.004 1.00 76.62 102 GLN A O 1
ATOM 825 N N . THR A 1 103 ? 25.279 20.951 -34.687 1.00 70.06 103 THR A N 1
ATOM 826 C CA . THR A 1 103 ? 24.546 21.894 -33.824 1.00 70.06 103 THR A CA 1
ATOM 827 C C . THR A 1 103 ? 23.161 21.387 -33.427 1.00 70.06 103 THR A C 1
ATOM 829 O O . THR A 1 103 ? 22.697 21.705 -32.333 1.00 70.06 103 THR A O 1
ATOM 832 N N . LYS A 1 104 ? 22.532 20.537 -34.247 1.00 70.44 104 LYS A N 1
ATOM 833 C CA . LYS A 1 104 ? 21.209 19.942 -33.998 1.00 70.44 104 LYS A CA 1
ATOM 834 C C . LYS A 1 104 ? 21.322 18.443 -33.685 1.00 70.44 104 LYS A C 1
ATOM 836 O O . LYS A 1 104 ? 22.245 17.808 -34.189 1.00 70.44 104 LYS A O 1
ATOM 841 N N . PRO A 1 105 ? 20.429 17.881 -32.852 1.00 72.94 105 PRO A N 1
ATOM 842 C CA . PRO A 1 105 ? 20.357 16.437 -32.656 1.00 72.94 105 PRO A CA 1
ATOM 843 C C . PRO A 1 105 ? 19.924 15.749 -33.956 1.00 72.94 105 PRO A C 1
ATOM 845 O O . PRO A 1 105 ? 19.057 16.261 -34.664 1.00 72.94 105 PRO A O 1
ATOM 848 N N . LEU A 1 106 ? 20.535 14.603 -34.256 1.00 74.06 106 LEU A N 1
ATOM 849 C CA . LEU A 1 106 ? 20.196 13.785 -35.422 1.00 74.06 106 LEU A CA 1
ATOM 850 C C . LEU A 1 106 ? 18.878 13.034 -35.195 1.00 74.06 106 LEU A C 1
ATOM 852 O O . LEU A 1 106 ? 18.086 12.865 -36.116 1.00 74.06 106 LEU A O 1
ATOM 856 N N . TRP A 1 107 ? 18.625 12.632 -33.951 1.00 76.75 107 TRP A N 1
ATOM 857 C CA . TRP A 1 107 ? 17.391 11.977 -33.534 1.00 76.75 107 TRP A CA 1
ATOM 858 C C . TRP A 1 107 ? 17.060 12.312 -32.082 1.00 76.75 107 TRP A C 1
ATOM 860 O O . TRP A 1 107 ? 17.919 12.718 -31.290 1.00 76.75 107 TRP A O 1
ATOM 870 N N . SER A 1 108 ? 15.796 12.097 -31.733 1.00 75.44 108 SER A N 1
ATOM 871 C CA . SER A 1 108 ? 15.294 12.154 -30.367 1.00 75.44 108 SER A CA 1
ATOM 872 C C . SER A 1 108 ? 14.354 10.984 -30.111 1.00 75.44 108 SER A C 1
ATOM 874 O O . SER A 1 108 ? 13.468 10.726 -30.923 1.00 75.44 108 SER A O 1
ATOM 876 N N . VAL A 1 109 ? 14.518 10.318 -28.976 1.00 73.56 109 VAL A N 1
ATOM 877 C CA . VAL A 1 109 ? 13.598 9.303 -28.464 1.00 73.56 109 VAL A CA 1
ATOM 878 C C . VAL A 1 109 ? 13.079 9.795 -27.123 1.00 73.56 109 VAL A C 1
ATOM 880 O O . VAL A 1 109 ? 13.846 9.970 -26.177 1.00 73.56 109 VAL A O 1
ATOM 883 N N . SER A 1 110 ? 11.772 10.015 -27.029 1.00 72.94 110 SER A N 1
ATOM 884 C CA . SER A 1 110 ? 11.123 10.181 -25.734 1.00 72.94 110 SER A CA 1
ATOM 885 C C . SER A 1 110 ? 10.958 8.802 -25.114 1.00 72.94 110 SER A C 1
ATOM 887 O O . SER A 1 110 ? 10.156 7.993 -25.574 1.00 72.94 110 SER A O 1
ATOM 889 N N . LEU A 1 111 ? 11.731 8.545 -24.066 1.00 69.38 111 LEU A N 1
ATOM 890 C CA . LEU A 1 111 ? 11.490 7.462 -23.130 1.00 69.38 111 LEU A CA 1
ATOM 891 C C . LEU A 1 111 ? 10.283 7.899 -22.294 1.00 69.38 111 LEU A C 1
ATOM 893 O O . LEU A 1 111 ? 10.405 8.435 -21.191 1.00 69.38 111 LEU A O 1
ATOM 897 N N . GLN A 1 112 ? 9.092 7.763 -22.874 1.00 55.44 112 GLN A N 1
ATOM 898 C CA . GLN A 1 112 ? 7.903 7.698 -22.046 1.00 55.44 112 GLN A CA 1
ATOM 899 C C . GLN A 1 112 ? 8.076 6.452 -21.185 1.00 55.44 112 GLN A C 1
ATOM 901 O O . GLN A 1 112 ? 8.538 5.421 -21.682 1.00 55.44 112 GLN A O 1
ATOM 906 N N . SER A 1 113 ? 7.745 6.552 -19.897 1.00 47.97 113 SER A N 1
ATOM 907 C CA . SER A 1 113 ? 7.392 5.360 -19.141 1.00 47.97 113 SER A CA 1
ATOM 908 C C . SER A 1 113 ? 6.258 4.738 -19.942 1.00 47.97 113 SER A C 1
ATOM 910 O O . SER A 1 113 ? 5.120 5.204 -19.879 1.00 47.97 113 SER A O 1
ATOM 912 N N . GLU A 1 114 ? 6.585 3.799 -20.834 1.00 35.78 114 GLU A N 1
ATOM 913 C CA . GLU A 1 114 ? 5.578 2.962 -21.439 1.00 35.78 114 GLU A CA 1
ATOM 914 C C . GLU A 1 114 ? 4.836 2.428 -20.227 1.00 35.78 114 GLU A C 1
ATOM 916 O O . GLU A 1 114 ? 5.420 1.719 -19.400 1.00 35.78 114 GLU A O 1
ATOM 921 N N . PHE A 1 115 ? 3.563 2.792 -20.107 1.00 37.41 115 PHE A N 1
ATOM 922 C CA . PHE A 1 115 ? 2.588 1.963 -19.434 1.00 37.41 115 PHE A CA 1
ATOM 923 C C . PHE A 1 115 ? 2.578 0.619 -20.177 1.00 37.41 115 PHE A C 1
ATOM 925 O O . PHE A 1 115 ? 1.614 0.232 -20.826 1.00 37.41 115 PHE A O 1
ATOM 932 N N . LYS A 1 116 ? 3.661 -0.149 -20.059 1.00 30.92 116 LYS A N 1
ATOM 933 C CA . LYS A 1 116 ? 3.516 -1.557 -19.816 1.00 30.92 116 LYS A CA 1
ATOM 934 C C . LYS A 1 116 ? 2.862 -1.566 -18.458 1.00 30.92 116 LYS A C 1
ATOM 936 O O . LYS A 1 116 ? 3.538 -1.424 -17.439 1.00 30.92 116 LYS A O 1
ATOM 941 N N . ASN A 1 117 ? 1.532 -1.693 -18.482 1.00 33.19 117 ASN A N 1
ATOM 942 C CA . ASN A 1 117 ? 0.824 -2.521 -17.523 1.00 33.19 117 ASN A CA 1
ATOM 943 C C . ASN A 1 117 ? 1.857 -3.465 -16.930 1.00 33.19 117 ASN A C 1
ATOM 945 O O . ASN A 1 117 ? 2.517 -4.191 -17.687 1.00 33.19 117 ASN A O 1
ATOM 949 N N . SER A 1 118 ? 2.073 -3.390 -15.624 1.00 36.72 118 SER A N 1
ATOM 950 C CA . SER A 1 118 ? 2.736 -4.459 -14.908 1.00 36.72 118 SER A CA 1
ATOM 951 C C . SER A 1 118 ? 1.865 -5.696 -15.103 1.00 36.72 118 SER A C 1
ATOM 953 O O . SER A 1 118 ? 1.100 -6.093 -14.235 1.00 36.72 118 SER A O 1
ATOM 955 N N . SER A 1 119 ? 1.991 -6.309 -16.275 1.00 37.09 119 SER A N 1
ATOM 956 C CA . SER A 1 119 ? 1.967 -7.730 -16.437 1.00 37.09 119 SER A CA 1
ATOM 957 C C . SER A 1 119 ? 3.120 -8.206 -15.562 1.00 37.09 119 SER A C 1
ATOM 959 O O . SER A 1 119 ? 4.212 -8.517 -16.029 1.00 37.09 119 SER A O 1
ATOM 961 N N . ILE A 1 120 ? 2.853 -8.306 -14.263 1.00 43.62 120 ILE A N 1
ATOM 962 C CA . ILE A 1 120 ? 3.007 -9.624 -13.684 1.00 43.62 120 ILE A CA 1
ATOM 963 C C . ILE A 1 120 ? 2.299 -10.520 -14.705 1.00 43.62 120 ILE A C 1
ATOM 965 O O . ILE A 1 120 ? 1.101 -10.322 -14.916 1.00 43.62 120 ILE A O 1
ATOM 969 N N . GLU A 1 121 ? 3.042 -11.325 -15.481 1.00 47.56 121 GLU A N 1
ATOM 970 C CA . GLU A 1 121 ? 2.406 -12.309 -16.372 1.00 47.56 121 GLU A CA 1
ATOM 971 C C . GLU A 1 121 ? 1.272 -12.908 -15.550 1.00 47.56 121 GLU A C 1
ATOM 973 O O . GLU A 1 121 ? 1.525 -13.286 -14.408 1.00 47.56 121 GLU A O 1
ATOM 978 N N . LEU A 1 122 ? 0.024 -12.849 -16.022 1.00 40.44 122 LEU A N 1
ATOM 979 C CA . LEU A 1 122 ? -1.143 -13.229 -15.214 1.00 40.44 122 LEU A CA 1
ATOM 980 C C . LEU A 1 122 ? -0.902 -14.560 -14.490 1.00 40.44 122 LEU A C 1
ATOM 982 O O . LEU A 1 122 ? -1.244 -14.694 -13.323 1.00 40.44 122 LEU A O 1
ATOM 986 N N . ASP A 1 123 ? -0.175 -15.474 -15.133 1.00 39.72 123 ASP A N 1
ATOM 987 C CA . ASP A 1 123 ? 0.338 -16.712 -14.556 1.00 39.72 123 ASP A CA 1
ATOM 988 C C . ASP A 1 123 ? 1.233 -16.507 -13.322 1.00 39.72 123 ASP A C 1
ATOM 990 O O . ASP A 1 123 ? 1.041 -17.157 -12.300 1.00 39.72 123 ASP A O 1
ATOM 994 N N . GLN A 1 124 ? 2.209 -15.604 -13.357 1.00 47.03 124 GLN A N 1
ATOM 995 C CA . GLN A 1 124 ? 3.026 -15.249 -12.194 1.00 47.03 124 GLN A CA 1
ATOM 996 C C . GLN A 1 124 ? 2.200 -14.616 -11.060 1.00 47.03 124 GLN A C 1
ATOM 998 O O . GLN A 1 124 ? 2.480 -14.912 -9.898 1.00 47.03 124 GLN A O 1
ATOM 1003 N N . TRP A 1 125 ? 1.177 -13.804 -11.364 1.00 51.69 125 TRP A N 1
ATOM 1004 C CA . TRP A 1 125 ? 0.308 -13.189 -10.346 1.00 51.69 125 TRP A CA 1
ATOM 1005 C C . TRP A 1 125 ? -0.611 -14.236 -9.723 1.00 51.69 125 TRP A C 1
ATOM 1007 O O . TRP A 1 125 ? -0.641 -14.369 -8.503 1.00 51.69 125 TRP A O 1
ATOM 1017 N N . LEU A 1 126 ? -1.286 -15.046 -10.547 1.00 48.66 126 LEU A N 1
ATOM 1018 C CA . LEU A 1 126 ? -2.151 -16.157 -10.133 1.00 48.66 126 LEU A CA 1
ATOM 1019 C C . LEU A 1 126 ? -1.391 -17.184 -9.278 1.00 48.66 126 LEU A C 1
ATOM 1021 O O . LEU A 1 126 ? -1.925 -17.680 -8.286 1.00 48.66 126 LEU A O 1
ATOM 1025 N N . ASN A 1 127 ? -0.122 -17.450 -9.602 1.00 49.00 127 ASN A N 1
ATOM 1026 C CA . ASN A 1 127 ? 0.708 -18.419 -8.883 1.00 49.00 127 ASN A CA 1
ATOM 1027 C C . ASN A 1 127 ? 1.448 -17.837 -7.659 1.00 49.00 127 ASN A C 1
ATOM 1029 O O . ASN A 1 127 ? 2.085 -18.588 -6.914 1.00 49.00 127 ASN A O 1
ATOM 1033 N N . GLN A 1 128 ? 1.379 -16.523 -7.405 1.00 56.56 128 GLN A N 1
ATOM 1034 C CA . GLN A 1 128 ? 2.053 -15.888 -6.265 1.00 56.56 128 GLN A CA 1
ATOM 1035 C C . GLN A 1 128 ? 1.493 -16.368 -4.915 1.00 56.56 128 GLN A C 1
ATOM 1037 O O . GLN A 1 128 ? 2.271 -16.693 -4.014 1.00 56.56 128 GLN A O 1
ATOM 1042 N N . GLY A 1 129 ? 0.165 -16.488 -4.792 1.00 49.09 129 GLY A N 1
ATOM 1043 C CA . GLY A 1 129 ? -0.506 -16.914 -3.556 1.00 49.09 129 GLY A CA 1
ATOM 1044 C C . GLY A 1 129 ? -0.140 -18.333 -3.092 1.00 49.09 129 GLY A C 1
ATOM 1045 O O . GLY A 1 129 ? -0.257 -18.637 -1.907 1.00 49.09 129 GLY A O 1
ATOM 1046 N N . GLN A 1 130 ? 0.360 -19.190 -3.992 1.00 49.34 130 GLN A N 1
ATOM 1047 C CA . GLN A 1 130 ? 0.808 -20.550 -3.666 1.00 49.34 130 GLN A CA 1
ATOM 1048 C C . GLN A 1 130 ? 2.247 -20.599 -3.119 1.00 49.34 130 GLN A C 1
ATOM 1050 O O . GLN A 1 130 ? 2.584 -21.499 -2.351 1.00 49.34 130 GLN A O 1
ATOM 1055 N N . ARG A 1 131 ? 3.108 -19.635 -3.484 1.00 41.06 131 ARG A N 1
ATOM 1056 C CA . ARG A 1 131 ? 4.546 -19.634 -3.135 1.00 41.06 131 ARG A CA 1
ATOM 1057 C C . ARG A 1 131 ? 4.859 -19.054 -1.753 1.00 41.06 131 ARG A C 1
ATOM 1059 O O . ARG A 1 131 ? 5.922 -19.335 -1.213 1.00 41.06 131 ARG A O 1
ATOM 1066 N N . GLN A 1 132 ? 3.957 -18.271 -1.163 1.00 48.03 132 GLN A N 1
ATOM 1067 C CA . GLN A 1 132 ? 4.168 -17.659 0.159 1.00 48.03 132 GLN A CA 1
ATOM 1068 C C . GLN A 1 132 ? 3.949 -18.614 1.346 1.00 48.03 132 GLN A C 1
ATOM 1070 O O . GLN A 1 132 ? 4.232 -18.240 2.480 1.00 48.03 132 GLN A O 1
ATOM 1075 N N . LEU A 1 133 ? 3.519 -19.861 1.108 1.00 43.25 133 LEU A N 1
ATOM 1076 C CA . LEU A 1 133 ? 3.364 -20.873 2.161 1.00 43.25 133 LEU A CA 1
ATOM 1077 C C . LEU A 1 133 ? 4.696 -21.334 2.787 1.00 43.25 133 LEU A C 1
ATOM 1079 O O . LEU A 1 133 ? 4.655 -21.973 3.836 1.00 43.25 133 LEU A O 1
ATOM 1083 N N . SER A 1 134 ? 5.856 -21.031 2.187 1.00 34.72 134 SER A N 1
ATOM 1084 C CA . SER A 1 134 ? 7.147 -21.598 2.614 1.00 34.72 134 SER A CA 1
ATOM 1085 C C . SER A 1 134 ? 8.161 -20.632 3.240 1.00 34.72 134 SER A C 1
ATOM 1087 O O . SER A 1 134 ? 9.075 -21.124 3.888 1.00 34.72 134 SER A O 1
ATOM 1089 N N . ASN A 1 135 ? 8.025 -19.303 3.105 1.00 35.41 135 ASN A N 1
ATOM 1090 C CA . ASN A 1 135 ? 9.102 -18.357 3.473 1.00 35.41 135 ASN A CA 1
ATOM 1091 C C . ASN A 1 135 ? 8.686 -17.133 4.313 1.00 35.41 135 ASN A C 1
ATOM 1093 O O . ASN A 1 135 ? 9.477 -16.205 4.460 1.00 35.41 135 ASN A O 1
ATOM 1097 N N . LEU A 1 136 ? 7.483 -17.113 4.882 1.00 38.94 136 LEU A N 1
ATOM 1098 C CA . LEU A 1 136 ? 7.111 -16.106 5.877 1.00 38.94 136 LEU A CA 1
ATOM 1099 C C . LEU A 1 136 ? 6.981 -16.797 7.229 1.00 38.94 136 LEU A C 1
ATOM 1101 O O . LEU A 1 136 ? 6.155 -17.698 7.388 1.00 38.94 136 LEU A O 1
ATOM 1105 N N . GLU A 1 137 ? 7.809 -16.387 8.190 1.00 35.72 137 GLU A N 1
ATOM 1106 C CA . GLU A 1 137 ? 7.552 -16.655 9.600 1.00 35.72 137 GLU A CA 1
ATOM 1107 C C . GLU A 1 137 ? 6.135 -16.163 9.901 1.00 35.72 137 GLU A C 1
ATOM 1109 O O . GLU A 1 137 ? 5.831 -14.972 9.872 1.00 35.72 137 GLU A O 1
ATOM 1114 N N . LYS A 1 138 ? 5.233 -17.128 10.071 1.00 35.31 138 LYS A N 1
ATOM 1115 C CA . LYS A 1 138 ? 3.824 -16.923 10.367 1.00 35.31 138 LYS A CA 1
ATOM 1116 C C . LYS A 1 138 ? 3.695 -16.123 11.661 1.00 35.31 138 LYS A C 1
ATOM 1118 O O . LYS A 1 138 ? 3.660 -16.711 12.739 1.00 35.31 138 LYS A O 1
ATOM 1123 N N . VAL A 1 139 ? 3.479 -14.816 11.564 1.00 36.88 139 VAL A N 1
ATOM 1124 C CA . VAL A 1 139 ? 2.680 -14.117 12.576 1.00 36.88 139 VAL A CA 1
ATOM 1125 C C . VAL A 1 139 ? 1.217 -14.417 12.253 1.00 36.88 139 VAL A C 1
ATOM 1127 O O . VAL A 1 139 ? 0.475 -13.607 11.713 1.00 36.88 139 VAL A O 1
ATOM 1130 N N . SER A 1 140 ? 0.819 -15.667 12.487 1.00 37.91 140 SER A N 1
ATOM 1131 C CA . SER A 1 140 ? -0.590 -16.038 12.517 1.00 37.91 140 SER A CA 1
ATOM 1132 C C . SER A 1 140 ? -1.122 -15.618 13.879 1.00 37.91 140 SER A C 1
ATOM 1134 O O . SER A 1 140 ? -0.645 -16.118 14.898 1.00 37.91 140 SER A O 1
ATOM 1136 N N . PHE A 1 141 ? -2.084 -14.699 13.912 1.00 39.25 141 PHE A N 1
ATOM 1137 C CA . PHE A 1 141 ? -2.773 -14.389 15.158 1.00 39.25 141 PHE A CA 1
ATOM 1138 C C . PHE A 1 141 ? -3.566 -15.633 15.581 1.00 39.25 141 PHE A C 1
ATOM 1140 O O . PHE A 1 141 ? -4.330 -16.161 14.768 1.00 39.25 141 PHE A O 1
ATOM 1147 N N . PRO A 1 142 ? -3.365 -16.162 16.802 1.00 30.66 142 PRO A N 1
ATOM 1148 C CA . PRO A 1 142 ? -4.125 -17.309 17.267 1.00 30.66 142 PRO A CA 1
ATOM 1149 C C . PRO A 1 142 ? -5.608 -16.940 17.286 1.00 30.66 142 PRO A C 1
ATOM 1151 O O . PRO A 1 142 ? -6.026 -16.081 18.062 1.00 30.66 142 PRO A O 1
ATOM 1154 N N . ILE A 1 143 ? -6.404 -17.589 16.437 1.00 37.50 143 ILE A N 1
ATOM 1155 C CA . ILE A 1 143 ? -7.854 -17.638 16.611 1.00 37.50 143 ILE A CA 1
ATOM 1156 C C . ILE A 1 143 ? -8.083 -18.627 17.757 1.00 37.50 143 ILE A C 1
ATOM 1158 O O . ILE A 1 143 ? -8.252 -19.825 17.535 1.00 37.50 143 ILE A O 1
ATOM 1162 N N . GLU A 1 144 ? -7.980 -18.153 18.998 1.00 39.91 144 GLU A N 1
ATOM 1163 C CA . GLU A 1 144 ? -8.426 -18.936 20.146 1.00 39.91 144 GLU A CA 1
ATOM 1164 C C . GLU A 1 144 ? -9.955 -19.016 20.119 1.00 39.91 144 GLU A C 1
ATOM 1166 O O . GLU A 1 144 ? -10.658 -18.014 19.979 1.00 39.91 144 GLU A O 1
ATOM 1171 N N . ASP A 1 145 ? -10.466 -20.241 20.220 1.00 35.56 145 ASP A N 1
ATOM 1172 C CA . ASP A 1 145 ? -11.888 -20.551 20.307 1.00 35.56 145 ASP A CA 1
ATOM 1173 C C . ASP A 1 145 ? -12.451 -19.936 21.604 1.00 35.56 145 ASP A C 1
ATOM 1175 O O . ASP A 1 145 ? -12.412 -20.525 22.686 1.00 35.56 145 ASP A O 1
ATOM 1179 N N . ASN A 1 146 ? -12.935 -18.694 21.498 1.00 42.59 146 ASN A N 1
ATOM 1180 C CA . ASN A 1 146 ? -13.313 -17.794 22.597 1.00 42.59 146 ASN A CA 1
ATOM 1181 C C . ASN A 1 146 ? -14.543 -18.250 23.414 1.00 42.59 146 ASN A C 1
ATOM 1183 O O . ASN A 1 146 ? -15.126 -17.491 24.187 1.00 42.59 146 ASN A O 1
ATOM 1187 N N . ARG A 1 147 ? -14.972 -19.507 23.272 1.00 41.47 147 ARG A N 1
ATOM 1188 C CA . ARG A 1 147 ? -16.202 -20.032 23.880 1.00 41.47 147 ARG A CA 1
ATOM 1189 C C . ARG A 1 147 ? -16.049 -20.509 25.327 1.00 41.47 147 ARG A C 1
ATOM 1191 O O . ARG A 1 147 ? -17.035 -20.966 25.899 1.00 41.47 147 ARG A O 1
ATOM 1198 N N . LYS A 1 148 ? -14.864 -20.415 25.949 1.00 37.56 148 LYS A N 1
ATOM 1199 C CA . LYS A 1 148 ? -14.643 -20.932 27.321 1.00 37.56 148 LYS A CA 1
ATOM 1200 C C . LYS A 1 148 ? -14.022 -19.976 28.346 1.00 37.56 148 LYS A C 1
ATOM 1202 O O . LYS A 1 148 ? -13.699 -20.427 29.440 1.00 37.56 148 LYS A O 1
ATOM 1207 N N . ILE A 1 149 ? -13.936 -18.672 28.077 1.00 41.88 149 ILE A N 1
ATOM 1208 C CA . ILE A 1 149 ? -13.479 -17.681 29.075 1.00 41.88 149 ILE A CA 1
ATOM 1209 C C . ILE A 1 149 ? -14.555 -16.607 29.278 1.00 41.88 149 ILE A C 1
ATOM 1211 O O . ILE A 1 149 ? -14.340 -15.411 29.131 1.00 41.88 149 ILE A O 1
ATOM 1215 N N . ALA A 1 150 ? -15.767 -17.044 29.614 1.00 41.38 150 ALA A N 1
ATOM 1216 C CA . ALA A 1 150 ? -16.799 -16.160 30.135 1.00 41.38 150 ALA A CA 1
ATOM 1217 C C . ALA A 1 150 ? -16.738 -16.197 31.667 1.00 41.38 150 ALA A C 1
ATOM 1219 O O . ALA A 1 150 ? -17.273 -17.125 32.267 1.00 41.38 150 ALA A O 1
ATOM 1220 N N . ALA A 1 151 ? -16.040 -15.220 32.265 1.00 42.41 151 ALA A N 1
ATOM 1221 C CA . ALA A 1 151 ? -16.356 -14.569 33.552 1.00 42.41 151 ALA A CA 1
ATOM 1222 C C . ALA A 1 151 ? -15.102 -14.031 34.274 1.00 42.41 151 ALA A C 1
ATOM 1224 O O . ALA A 1 151 ? -14.644 -14.624 35.250 1.00 42.41 151 ALA A O 1
ATOM 1225 N N . LYS A 1 152 ? -14.587 -12.880 33.816 1.00 46.28 152 LYS A N 1
ATOM 1226 C CA . LYS A 1 152 ? -14.114 -11.723 34.618 1.00 46.28 152 LYS A CA 1
ATOM 1227 C C . LYS A 1 152 ? -13.237 -10.828 33.734 1.00 46.28 152 LYS A C 1
ATOM 1229 O O . LYS A 1 152 ? -12.152 -11.242 33.360 1.00 46.28 152 LYS A O 1
ATOM 1234 N N . GLN A 1 153 ? -13.733 -9.618 33.450 1.00 49.47 153 GLN A N 1
ATOM 1235 C CA . GLN A 1 153 ? -13.058 -8.527 32.722 1.00 49.47 153 GLN A CA 1
ATOM 1236 C C . GLN A 1 153 ? -12.591 -8.902 31.307 1.00 49.47 153 GLN A C 1
ATOM 1238 O O . GLN A 1 153 ? -11.474 -9.365 31.087 1.00 49.47 153 GLN A O 1
ATOM 1243 N N . SER A 1 154 ? -13.479 -8.715 30.327 1.00 64.19 154 SER A N 1
ATOM 1244 C CA . SER A 1 154 ? -13.147 -8.890 28.914 1.00 64.19 154 SER A CA 1
ATOM 1245 C C . SER A 1 154 ? -12.351 -7.683 28.424 1.00 64.19 154 SER A C 1
ATOM 1247 O O . SER A 1 154 ? -12.914 -6.715 27.915 1.00 64.19 154 SER A O 1
ATOM 1249 N N . LYS A 1 155 ? -11.029 -7.740 28.580 1.00 85.25 155 LYS A N 1
ATOM 1250 C CA . LYS A 1 155 ? -10.136 -6.826 27.870 1.00 85.25 155 LYS A CA 1
ATOM 1251 C C . LYS A 1 155 ? -10.295 -7.037 26.369 1.00 85.25 155 LYS A C 1
ATOM 1253 O O . LYS A 1 155 ? -10.066 -8.138 25.873 1.00 85.25 155 LYS A O 1
ATOM 1258 N N . HIS A 1 156 ? -10.657 -5.978 25.661 1.00 90.38 156 HIS A N 1
ATOM 1259 C CA . HIS A 1 156 ? -10.706 -5.949 24.204 1.00 90.38 156 HIS A CA 1
ATOM 1260 C C . HIS A 1 156 ? -9.305 -5.678 23.659 1.00 90.38 156 HIS A C 1
ATOM 1262 O O . HIS A 1 156 ? -8.586 -4.832 24.201 1.00 90.38 156 HIS A O 1
ATOM 1268 N N . ARG A 1 157 ? -8.908 -6.397 22.607 1.00 92.50 157 ARG A N 1
ATOM 1269 C CA . ARG A 1 157 ? -7.560 -6.325 22.031 1.00 92.50 157 ARG A CA 1
ATOM 1270 C C . ARG A 1 157 ? -7.586 -5.569 20.715 1.00 92.50 157 ARG A C 1
ATOM 1272 O O . ARG A 1 157 ? -8.453 -5.800 19.881 1.00 92.50 157 ARG A O 1
ATOM 1279 N N . PHE A 1 158 ? -6.592 -4.719 20.505 1.00 94.62 158 PHE A N 1
ATOM 1280 C CA . PHE A 1 158 ? -6.511 -3.879 19.318 1.00 94.62 158 PHE A CA 1
ATOM 1281 C C . PHE A 1 158 ? -5.111 -3.918 18.725 1.00 94.62 158 PHE A C 1
ATOM 1283 O O . PHE A 1 158 ? -4.125 -3.854 19.457 1.00 94.62 158 PHE A O 1
ATOM 1290 N N . LEU A 1 159 ? -5.025 -3.981 17.399 1.00 94.62 159 LEU A N 1
ATOM 1291 C CA . LEU A 1 159 ? -3.791 -3.715 16.672 1.00 94.62 159 LEU A CA 1
ATOM 1292 C C . LEU A 1 159 ? -3.617 -2.202 16.551 1.00 94.62 159 LEU A C 1
ATOM 1294 O O . LEU A 1 159 ? -4.481 -1.520 15.993 1.00 94.62 159 LEU A O 1
ATOM 1298 N N . ARG A 1 160 ? -2.495 -1.682 17.044 1.00 93.44 160 ARG A N 1
ATOM 1299 C CA . ARG A 1 160 ? -2.126 -0.278 16.898 1.00 93.44 160 ARG A CA 1
ATOM 1300 C C . ARG A 1 160 ? -1.207 -0.092 15.707 1.00 93.44 160 ARG A C 1
ATOM 1302 O O . ARG A 1 160 ? -0.214 -0.800 15.564 1.00 93.44 160 ARG A O 1
ATOM 1309 N N . PHE A 1 161 ? -1.495 0.909 14.888 1.00 91.38 161 PHE A N 1
ATOM 1310 C CA . PHE A 1 161 ? -0.670 1.269 13.739 1.00 91.38 161 PHE A CA 1
ATOM 1311 C C . PHE A 1 161 ? -0.515 2.787 13.626 1.00 91.38 161 PHE A C 1
ATOM 1313 O O . PHE A 1 161 ? -1.308 3.559 14.173 1.00 91.38 161 PHE A O 1
ATOM 1320 N N . ALA A 1 162 ? 0.549 3.219 12.957 1.00 89.56 162 ALA A N 1
ATOM 1321 C CA . ALA A 1 162 ? 0.837 4.628 12.726 1.00 89.56 162 ALA A CA 1
ATOM 1322 C C . ALA A 1 162 ? -0.018 5.185 11.577 1.00 89.56 162 ALA A C 1
ATOM 1324 O O . ALA A 1 162 ? -0.260 4.486 10.598 1.00 89.56 162 ALA A O 1
ATOM 1325 N N . LEU A 1 163 ? -0.443 6.445 11.680 1.00 86.69 163 LEU A N 1
ATOM 1326 C CA . LEU A 1 163 ? -1.117 7.167 10.587 1.00 86.69 163 LEU A CA 1
ATOM 1327 C C . LEU A 1 163 ? -0.141 7.996 9.740 1.00 86.69 163 LEU A C 1
ATOM 1329 O O . LEU A 1 163 ? -0.488 8.456 8.661 1.00 86.69 163 LEU A O 1
ATOM 1333 N N . GLU A 1 164 ? 1.092 8.154 10.215 1.00 78.69 164 GLU A N 1
ATOM 1334 C CA . GLU A 1 164 ? 2.170 8.869 9.538 1.00 78.69 164 GLU A CA 1
ATOM 1335 C C . GLU A 1 164 ? 3.420 7.971 9.533 1.00 78.69 164 GLU A C 1
ATOM 1337 O O . GLU A 1 164 ? 3.632 7.213 10.489 1.00 78.69 164 GLU A O 1
ATOM 1342 N N . PRO A 1 165 ? 4.257 8.014 8.483 1.00 67.38 165 PRO A N 1
ATOM 1343 C CA . PRO A 1 165 ? 5.517 7.283 8.479 1.00 67.38 165 PRO A CA 1
ATOM 1344 C C . PRO A 1 165 ? 6.452 7.815 9.575 1.00 67.38 165 PRO A C 1
ATOM 1346 O O . PRO A 1 165 ? 6.414 8.990 9.942 1.00 67.38 165 PRO A O 1
ATOM 1349 N N . ASN A 1 166 ? 7.336 6.958 10.096 1.00 58.59 166 ASN A N 1
ATOM 1350 C CA . ASN A 1 166 ? 8.414 7.419 10.968 1.00 58.59 166 ASN A CA 1
ATOM 1351 C C . ASN A 1 166 ? 9.361 8.299 10.146 1.00 58.59 166 ASN A C 1
ATOM 1353 O O . ASN A 1 166 ? 10.214 7.784 9.422 1.00 58.59 166 ASN A O 1
ATOM 1357 N N . SER A 1 167 ? 9.245 9.619 10.272 1.00 48.69 167 SER A N 1
ATOM 1358 C CA . SER A 1 167 ? 10.270 10.533 9.784 1.00 48.69 167 SER A CA 1
ATOM 1359 C C . SER A 1 167 ? 11.611 10.135 10.409 1.00 48.69 167 SER A C 1
ATOM 1361 O O . SER A 1 167 ? 11.806 10.163 11.625 1.00 48.69 167 SER A O 1
ATOM 1363 N N . THR A 1 168 ? 12.546 9.694 9.568 1.00 35.16 168 THR A N 1
ATOM 1364 C CA . THR A 1 168 ? 13.936 9.513 9.984 1.00 35.16 168 THR A CA 1
ATOM 1365 C C . THR A 1 168 ? 14.526 10.910 10.150 1.00 35.16 168 THR A C 1
ATOM 1367 O O . THR A 1 168 ? 14.917 11.527 9.171 1.00 35.16 168 THR A O 1
ATOM 1370 N N . ILE A 1 169 ? 14.499 11.413 11.386 1.00 36.31 169 ILE A N 1
ATOM 1371 C CA . ILE A 1 169 ? 15.356 12.461 11.961 1.00 36.31 169 ILE A CA 1
ATOM 1372 C C . ILE A 1 169 ? 15.711 13.613 11.001 1.00 36.31 169 ILE A C 1
ATOM 1374 O O . ILE A 1 169 ? 16.735 13.594 10.325 1.00 36.31 169 ILE A O 1
ATOM 1378 N N . LEU A 1 170 ? 14.936 14.691 11.086 1.00 32.91 170 LEU A N 1
ATOM 1379 C CA . LEU A 1 170 ? 15.499 16.036 11.214 1.00 32.91 170 LEU A CA 1
ATOM 1380 C C . LEU A 1 170 ? 14.784 16.713 12.386 1.00 32.91 170 LEU A C 1
ATOM 1382 O O . LEU A 1 170 ? 14.050 17.682 12.221 1.00 32.91 170 LEU A O 1
ATOM 1386 N N . GLU A 1 171 ? 14.992 16.177 13.590 1.00 36.12 171 GLU A N 1
ATOM 1387 C CA . GLU A 1 171 ? 14.885 16.987 14.804 1.00 36.12 171 GLU A CA 1
ATOM 1388 C C . GLU A 1 171 ? 16.055 17.981 14.777 1.00 36.12 171 GLU A C 1
ATOM 1390 O O . GLU A 1 171 ? 17.099 17.784 15.391 1.00 36.12 171 GLU A O 1
ATOM 1395 N N . VAL A 1 172 ? 15.912 19.040 13.982 1.00 35.75 172 VAL A N 1
ATOM 1396 C CA . VAL A 1 172 ? 16.533 20.311 14.334 1.00 35.75 172 VAL A CA 1
ATOM 1397 C C . VAL A 1 172 ? 15.582 20.906 15.360 1.00 35.75 172 VAL A C 1
ATOM 1399 O O . VAL A 1 172 ? 14.550 21.474 15.010 1.00 35.75 172 VAL A O 1
ATOM 1402 N N . GLU A 1 173 ? 15.897 20.692 16.636 1.00 44.84 173 GLU A N 1
ATOM 1403 C CA . GLU A 1 173 ? 15.328 21.475 17.726 1.00 44.84 173 GLU A CA 1
ATOM 1404 C C . GLU A 1 173 ? 15.597 22.955 17.439 1.00 44.84 173 GLU A C 1
ATOM 1406 O O . GLU A 1 173 ? 16.710 23.444 17.611 1.00 44.84 173 GLU A O 1
ATOM 1411 N N . MET A 1 174 ? 14.572 23.673 16.991 1.00 34.84 174 MET A N 1
ATOM 1412 C CA . MET A 1 174 ? 14.463 25.109 17.202 1.00 34.84 174 MET A CA 1
ATOM 1413 C C . MET A 1 174 ? 13.013 25.419 17.556 1.00 34.84 174 MET A C 1
ATOM 1415 O O . MET A 1 174 ? 12.128 25.419 16.706 1.00 34.84 174 MET A O 1
ATOM 1419 N N . ASP A 1 175 ? 12.816 25.625 18.857 1.00 39.34 175 ASP A N 1
ATOM 1420 C CA . ASP A 1 175 ? 11.808 26.474 19.480 1.00 39.34 175 ASP A CA 1
ATOM 1421 C C . ASP A 1 175 ? 10.442 26.539 18.790 1.00 39.34 175 ASP A C 1
ATOM 1423 O O . ASP A 1 175 ? 10.135 27.456 18.038 1.00 39.34 175 ASP A O 1
ATOM 1427 N N . THR A 1 176 ? 9.557 25.612 19.148 1.00 31.23 176 THR A N 1
ATOM 1428 C CA . THR A 1 176 ? 8.238 25.969 19.693 1.00 31.23 176 THR A CA 1
ATOM 1429 C C . THR A 1 176 ? 7.597 24.741 20.330 1.00 31.23 176 THR A C 1
ATOM 1431 O O . THR A 1 176 ? 7.622 23.630 19.808 1.00 31.23 176 THR A O 1
ATOM 1434 N N . VAL A 1 177 ? 7.023 24.954 21.510 1.00 38.69 177 VAL A N 1
ATOM 1435 C CA . VAL A 1 177 ? 6.271 23.980 22.298 1.00 38.69 177 VAL A CA 1
ATOM 1436 C C . VAL A 1 177 ? 5.037 23.531 21.509 1.00 38.69 177 VAL A C 1
ATOM 1438 O O . VAL A 1 177 ? 3.958 24.101 21.617 1.00 38.69 177 VAL A O 1
ATOM 1441 N N . THR A 1 178 ? 5.185 22.510 20.675 1.00 35.09 178 THR A N 1
ATOM 1442 C CA . THR A 1 178 ? 4.086 21.674 20.189 1.00 35.09 178 THR A CA 1
ATOM 1443 C C . THR A 1 178 ? 4.677 20.290 19.958 1.00 35.09 178 THR A C 1
ATOM 1445 O O . THR A 1 178 ? 5.236 20.021 18.899 1.00 35.09 178 THR A O 1
ATOM 1448 N N . SER A 1 179 ? 4.624 19.411 20.968 1.00 39.50 179 SER A N 1
ATOM 1449 C CA . SER A 1 179 ? 4.950 17.995 20.770 1.00 39.50 179 SER A CA 1
ATOM 1450 C C . SER A 1 179 ? 4.103 17.485 19.607 1.00 39.50 179 SER A C 1
ATOM 1452 O O . SER A 1 179 ? 2.897 17.293 19.765 1.00 39.50 179 SER A O 1
ATOM 1454 N N . SER A 1 180 ? 4.719 17.279 18.443 1.00 44.00 180 SER A N 1
ATOM 1455 C CA . SER A 1 180 ? 4.101 16.576 17.321 1.00 44.00 180 SER A CA 1
ATOM 1456 C C . SER A 1 180 ? 3.916 15.125 17.754 1.00 44.00 180 SER A C 1
ATOM 1458 O O . SER A 1 180 ? 4.783 14.274 17.575 1.00 44.00 180 SER A O 1
ATOM 1460 N N . ARG A 1 181 ? 2.821 14.860 18.472 1.00 57.03 181 ARG A N 1
ATOM 1461 C CA . ARG A 1 181 ? 2.484 13.530 18.971 1.00 57.03 181 ARG A CA 1
ATOM 1462 C C . ARG A 1 181 ? 2.218 12.664 17.744 1.00 57.03 181 ARG A C 1
ATOM 1464 O O . ARG A 1 181 ? 1.252 12.925 17.033 1.00 57.03 181 ARG A O 1
ATOM 1471 N N . LYS A 1 182 ? 3.069 11.661 17.499 1.00 67.31 182 LYS A N 1
ATOM 1472 C CA . LYS A 1 182 ? 2.891 10.703 16.397 1.00 67.31 182 LYS A CA 1
ATOM 1473 C C . LYS A 1 182 ? 1.457 10.176 16.399 1.00 67.31 182 LYS A C 1
ATOM 1475 O O . LYS A 1 182 ? 1.008 9.600 17.396 1.00 67.31 182 LYS A O 1
ATOM 1480 N N . ARG A 1 183 ? 0.739 10.400 15.298 1.00 84.31 183 ARG A N 1
ATOM 1481 C CA . ARG A 1 183 ? -0.650 9.965 15.148 1.00 84.31 183 ARG A CA 1
ATOM 1482 C C . ARG A 1 183 ? -0.711 8.457 14.927 1.00 84.31 183 ARG A C 1
ATOM 1484 O O . ARG A 1 183 ? 0.083 7.882 14.186 1.00 84.31 183 ARG A O 1
ATOM 1491 N N . SER A 1 184 ? -1.662 7.807 15.587 1.00 90.94 184 SER A N 1
ATOM 1492 C CA . SER A 1 184 ? -1.867 6.358 15.509 1.00 90.94 184 SER A CA 1
ATOM 1493 C C . SER A 1 184 ? -3.340 6.031 15.680 1.00 90.94 184 SER A C 1
ATOM 1495 O O . SER A 1 184 ? -4.035 6.781 16.365 1.00 90.94 184 SER A O 1
ATOM 1497 N N . ALA A 1 185 ? -3.774 4.905 15.133 1.00 93.75 185 ALA A N 1
ATOM 1498 C CA . ALA A 1 185 ? -5.136 4.402 15.246 1.00 93.75 185 ALA A CA 1
ATOM 1499 C C . ALA A 1 185 ? -5.147 2.929 15.673 1.00 93.75 185 ALA A C 1
ATOM 1501 O O . ALA A 1 185 ? -4.106 2.263 15.705 1.00 93.75 185 ALA A O 1
ATOM 1502 N N . LEU A 1 186 ? -6.333 2.454 16.042 1.00 95.94 186 LEU A N 1
ATOM 1503 C CA . LEU A 1 186 ? -6.591 1.115 16.554 1.00 95.94 186 LEU A CA 1
ATOM 1504 C C . LEU A 1 186 ? -7.626 0.411 15.673 1.00 95.94 186 LEU A C 1
ATOM 1506 O O . LEU A 1 186 ? -8.633 1.012 15.307 1.00 95.94 186 LEU A O 1
ATOM 1510 N N . ILE A 1 187 ? -7.408 -0.869 15.377 1.00 96.19 187 ILE A N 1
ATOM 1511 C CA . ILE A 1 187 ? -8.418 -1.772 14.801 1.00 96.19 187 ILE A CA 1
ATOM 1512 C C . ILE A 1 187 ? -8.587 -2.959 15.750 1.00 96.19 187 ILE A C 1
ATOM 1514 O O . ILE A 1 187 ? -7.596 -3.482 16.265 1.00 96.19 187 ILE A O 1
ATOM 1518 N N . ALA A 1 188 ? -9.833 -3.368 15.997 1.00 94.19 188 ALA A N 1
ATOM 1519 C CA . ALA A 1 188 ? -10.141 -4.523 16.835 1.00 94.19 188 ALA A CA 1
ATOM 1520 C C . ALA A 1 188 ? -9.507 -5.792 16.249 1.00 94.19 188 ALA A C 1
ATOM 1522 O O . ALA A 1 188 ? -9.634 -6.075 15.055 1.00 94.19 188 ALA A O 1
ATOM 1523 N N . LEU A 1 189 ? -8.802 -6.557 17.083 1.00 91.12 189 LEU A N 1
ATOM 1524 C CA . LEU A 1 189 ? -8.034 -7.712 16.616 1.00 91.12 189 LEU A CA 1
ATOM 1525 C C . LEU A 1 189 ? -8.949 -8.815 16.061 1.00 91.12 189 LEU A C 1
ATOM 1527 O O . LEU A 1 189 ? -8.545 -9.565 15.181 1.00 91.12 189 LEU A O 1
ATOM 1531 N N . GLU A 1 190 ? -10.199 -8.870 16.521 1.00 90.12 190 GLU A N 1
ATOM 1532 C CA . GLU A 1 190 ? -11.236 -9.788 16.049 1.00 90.12 190 GLU A CA 1
ATOM 1533 C C . GLU A 1 190 ? -11.618 -9.559 14.577 1.00 90.12 190 GLU A C 1
ATOM 1535 O O . GLU A 1 190 ? -12.093 -10.480 13.914 1.00 90.12 190 GLU A O 1
ATOM 1540 N N . GLN A 1 191 ? -11.399 -8.348 14.055 1.00 92.38 191 GLN A N 1
ATOM 1541 C CA . GLN A 1 191 ? -11.666 -7.995 12.658 1.00 92.38 191 GLN A CA 1
ATOM 1542 C C . GLN A 1 191 ? -10.445 -8.210 11.753 1.00 92.38 191 GLN A C 1
ATOM 1544 O O . GLN A 1 191 ? -10.560 -8.063 10.537 1.00 92.38 191 GLN A O 1
ATOM 1549 N N . ILE A 1 192 ? -9.286 -8.577 12.313 1.00 92.12 192 ILE A N 1
ATOM 1550 C CA . ILE A 1 192 ? -8.037 -8.785 11.574 1.00 92.12 192 ILE A CA 1
ATOM 1551 C C . ILE A 1 192 ? -7.820 -10.281 11.345 1.00 92.12 192 ILE A C 1
ATOM 1553 O O . ILE A 1 192 ? -7.725 -11.075 12.276 1.00 92.12 192 ILE A O 1
ATOM 1557 N N . GLN A 1 193 ? -7.702 -10.672 10.079 1.00 89.44 193 GLN A N 1
ATOM 1558 C CA . GLN A 1 193 ? -7.341 -12.033 9.683 1.00 89.44 193 GLN A CA 1
ATOM 1559 C C . GLN A 1 193 ? -5.841 -12.267 9.858 1.00 89.44 193 GLN A C 1
ATOM 1561 O O . GLN A 1 193 ? -5.419 -13.271 10.427 1.00 89.44 193 GLN A O 1
ATOM 1566 N N . GLU A 1 194 ? -5.036 -11.341 9.340 1.00 86.44 194 GLU A N 1
ATOM 1567 C CA . GLU A 1 194 ? -3.581 -11.382 9.407 1.00 86.44 194 GLU A CA 1
ATOM 1568 C C . GLU A 1 194 ? -2.965 -10.034 9.043 1.00 86.44 194 GLU A C 1
ATOM 1570 O O . GLU A 1 194 ? -3.606 -9.185 8.423 1.00 86.44 194 GLU A O 1
ATOM 1575 N N . ALA A 1 195 ? -1.697 -9.867 9.408 1.00 86.62 195 ALA A N 1
ATOM 1576 C CA . ALA A 1 195 ? -0.855 -8.786 8.934 1.00 86.62 195 ALA A CA 1
ATOM 1577 C C . ALA A 1 195 ? 0.355 -9.383 8.213 1.00 86.62 195 ALA A C 1
ATOM 1579 O O . ALA A 1 195 ? 0.977 -10.319 8.718 1.00 86.62 195 ALA A O 1
ATOM 1580 N N . LEU A 1 196 ? 0.676 -8.862 7.032 1.00 85.31 196 LEU A N 1
ATOM 1581 C CA . LEU A 1 196 ? 1.784 -9.342 6.219 1.00 85.31 196 LEU A CA 1
ATOM 1582 C C . LEU A 1 196 ? 2.546 -8.196 5.564 1.00 85.31 196 LEU A C 1
ATOM 1584 O O . LEU A 1 196 ? 2.017 -7.120 5.304 1.00 85.31 196 LEU A O 1
ATOM 1588 N N . GLU A 1 197 ? 3.805 -8.466 5.262 1.00 82.44 197 GLU A N 1
ATOM 1589 C CA . GLU A 1 197 ? 4.653 -7.588 4.475 1.00 82.44 197 GLU A CA 1
ATOM 1590 C C . GLU A 1 197 ? 4.512 -7.930 2.986 1.00 82.44 197 GLU A C 1
ATOM 1592 O O . GLU A 1 197 ? 4.803 -9.052 2.558 1.00 82.44 197 GLU A O 1
ATOM 1597 N N . VAL A 1 198 ? 4.049 -6.965 2.184 1.00 76.81 198 VAL A N 1
ATOM 1598 C CA . VAL A 1 198 ? 3.815 -7.145 0.744 1.00 76.81 198 VAL A CA 1
ATOM 1599 C C . VAL A 1 198 ? 4.649 -6.178 -0.085 1.00 76.81 198 VAL A C 1
ATOM 1601 O O . VAL A 1 198 ? 4.625 -4.975 0.163 1.00 76.81 198 VAL A O 1
ATOM 1604 N N . PRO A 1 199 ? 5.378 -6.645 -1.111 1.00 77.44 199 PRO A N 1
ATOM 1605 C CA . PRO A 1 199 ? 6.059 -5.729 -2.007 1.00 77.44 199 PRO A CA 1
ATOM 1606 C C . PRO A 1 199 ? 5.019 -4.972 -2.833 1.00 77.44 199 PRO A C 1
ATOM 1608 O O . PRO A 1 199 ? 4.162 -5.591 -3.468 1.00 77.44 199 PRO A O 1
ATOM 1611 N N . MET A 1 200 ? 5.133 -3.646 -2.902 1.00 75.31 200 MET A N 1
ATOM 1612 C CA . MET A 1 200 ? 4.212 -2.815 -3.694 1.00 75.31 200 MET A CA 1
ATOM 1613 C C . MET A 1 200 ? 4.147 -3.236 -5.171 1.00 75.31 200 MET A C 1
ATOM 1615 O O . MET A 1 200 ? 3.108 -3.112 -5.808 1.00 75.31 200 MET A O 1
ATOM 1619 N N . SER A 1 201 ? 5.220 -3.831 -5.706 1.00 70.75 201 SER A N 1
ATOM 1620 C CA . SER A 1 201 ? 5.256 -4.378 -7.069 1.00 70.75 201 SER A CA 1
ATOM 1621 C C . SER A 1 201 ? 4.373 -5.612 -7.296 1.00 70.75 201 SER A C 1
ATOM 1623 O O . SER A 1 201 ? 4.280 -6.071 -8.429 1.00 70.75 201 SER A O 1
ATOM 1625 N N . SER A 1 202 ? 3.799 -6.198 -6.241 1.00 72.19 202 SER A N 1
ATOM 1626 C CA . SER A 1 202 ? 2.868 -7.333 -6.337 1.00 72.19 202 SER A CA 1
ATOM 1627 C C . SER A 1 202 ? 1.394 -6.933 -6.347 1.00 72.19 202 SER A C 1
ATOM 1629 O O . SER A 1 202 ? 0.527 -7.782 -6.552 1.00 72.19 202 SER A O 1
ATOM 1631 N N . ILE A 1 203 ? 1.108 -5.650 -6.138 1.00 75.88 203 ILE A N 1
ATOM 1632 C CA . ILE A 1 203 ? -0.237 -5.102 -6.270 1.00 75.88 203 ILE A CA 1
ATOM 1633 C C . ILE A 1 203 ? -0.466 -4.829 -7.755 1.00 75.88 203 ILE A C 1
ATOM 1635 O O . ILE A 1 203 ? 0.347 -4.168 -8.402 1.00 75.88 203 ILE A O 1
ATOM 1639 N N . LEU A 1 204 ? -1.560 -5.356 -8.302 1.00 70.06 204 LEU A N 1
ATOM 1640 C CA . LEU A 1 204 ? -1.985 -5.067 -9.662 1.00 70.06 204 LEU A CA 1
ATOM 1641 C C . LEU A 1 204 ? -2.851 -3.798 -9.636 1.00 70.06 204 LEU A C 1
ATOM 1643 O O . LEU A 1 204 ? -3.985 -3.867 -9.153 1.00 70.06 204 LEU A O 1
ATOM 1647 N N . PRO A 1 205 ? -2.351 -2.647 -10.125 1.00 72.62 205 PRO A N 1
ATOM 1648 C CA . PRO A 1 205 ? -3.121 -1.414 -10.119 1.00 72.62 205 PRO A CA 1
ATOM 1649 C C . PRO A 1 205 ? -4.342 -1.546 -11.028 1.00 72.62 205 PRO A C 1
ATOM 1651 O O . PRO A 1 205 ? -4.252 -2.067 -12.142 1.00 72.62 205 PRO A O 1
ATOM 1654 N N . VAL A 1 206 ? -5.479 -1.039 -10.555 1.00 67.38 206 VAL A N 1
ATOM 1655 C CA . VAL A 1 206 ? -6.725 -0.992 -11.323 1.00 67.38 206 VAL A CA 1
ATOM 1656 C C . VAL A 1 206 ? -6.947 0.458 -11.771 1.00 67.38 206 VAL A C 1
ATOM 1658 O O . VAL A 1 206 ? -6.966 1.356 -10.927 1.00 67.38 206 VAL A O 1
ATOM 1661 N N . PRO A 1 207 ? -7.056 0.732 -13.084 1.00 67.31 207 PRO A N 1
ATOM 1662 C CA . PRO A 1 207 ? -7.214 2.093 -13.587 1.00 67.31 207 PRO A CA 1
ATOM 1663 C C . PRO A 1 207 ? -8.582 2.676 -13.214 1.00 67.31 207 PRO A C 1
ATOM 1665 O O . PRO A 1 2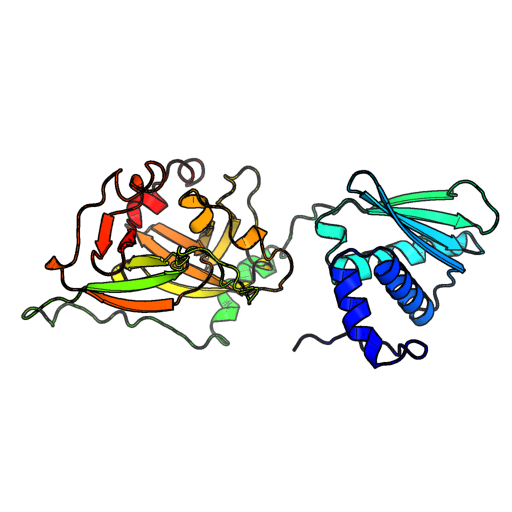07 ? -9.541 1.942 -12.996 1.00 67.31 207 PRO A O 1
ATOM 1668 N N . TYR A 1 208 ? -8.672 4.010 -13.200 1.00 71.88 208 TYR A N 1
ATOM 1669 C CA . TYR A 1 208 ? -9.899 4.771 -12.905 1.00 71.88 208 TYR A CA 1
ATOM 1670 C C . TYR A 1 208 ? -10.486 4.557 -11.503 1.00 71.88 208 TYR A C 1
ATOM 1672 O O . TYR A 1 208 ? -11.636 4.906 -11.256 1.00 71.88 208 TYR A O 1
ATOM 1680 N N . MET A 1 209 ? -9.686 4.034 -10.577 1.00 75.88 209 MET A N 1
ATOM 1681 C CA . MET A 1 209 ? -10.069 3.909 -9.179 1.00 75.88 209 MET A CA 1
ATOM 1682 C C . MET A 1 209 ? -9.815 5.203 -8.408 1.00 75.88 209 MET A C 1
ATOM 1684 O O . MET A 1 209 ? -9.024 6.059 -8.816 1.00 75.88 209 MET A O 1
ATOM 1688 N N . ALA A 1 210 ? -10.485 5.341 -7.264 1.00 83.12 210 ALA A N 1
ATOM 1689 C CA . ALA A 1 210 ? -10.181 6.408 -6.324 1.00 83.12 210 ALA A CA 1
ATOM 1690 C C . ALA A 1 210 ? -8.719 6.337 -5.862 1.00 83.12 210 ALA A C 1
ATOM 1692 O O . ALA A 1 210 ? -8.153 5.253 -5.754 1.00 83.12 210 ALA A O 1
ATOM 1693 N N . ALA A 1 211 ? -8.124 7.490 -5.544 1.00 82.12 211 ALA A N 1
ATOM 1694 C CA . ALA A 1 211 ? -6.690 7.591 -5.271 1.00 82.12 211 ALA A CA 1
ATOM 1695 C C . ALA A 1 211 ? -6.203 6.698 -4.113 1.00 82.12 211 ALA A C 1
ATOM 1697 O O . ALA A 1 211 ? -5.075 6.223 -4.167 1.00 82.12 211 ALA A O 1
ATOM 1698 N N . CYS A 1 212 ? -7.052 6.439 -3.111 1.00 89.31 212 CYS A N 1
ATOM 1699 C CA . CYS A 1 212 ? -6.725 5.546 -1.998 1.00 89.31 212 CYS A CA 1
ATOM 1700 C C . CYS A 1 212 ? -6.737 4.057 -2.378 1.00 89.31 212 CYS A C 1
ATOM 1702 O O . CYS A 1 212 ? -6.231 3.240 -1.618 1.00 89.31 212 CYS A O 1
ATOM 1704 N N . VAL A 1 213 ? -7.300 3.668 -3.524 1.00 87.38 213 VAL A N 1
ATOM 1705 C CA . VAL A 1 213 ? -7.309 2.270 -3.964 1.00 87.38 213 VAL A CA 1
ATOM 1706 C C . VAL A 1 213 ? -6.049 1.988 -4.768 1.00 87.38 213 VAL A C 1
ATOM 1708 O O . VAL A 1 213 ? -5.869 2.473 -5.882 1.00 87.38 213 VAL A O 1
ATOM 1711 N N . LEU A 1 214 ? -5.185 1.154 -4.202 1.00 84.31 214 LEU A N 1
ATOM 1712 C CA . LEU A 1 214 ? -3.890 0.804 -4.780 1.00 84.31 214 LEU A CA 1
ATOM 1713 C C . LEU A 1 214 ? -4.020 -0.247 -5.886 1.00 84.31 214 LEU A C 1
ATOM 1715 O O . LEU A 1 214 ? -3.180 -0.312 -6.782 1.00 84.31 214 LEU A O 1
ATOM 1719 N N . GLY A 1 215 ? -5.069 -1.071 -5.826 1.00 82.56 215 GLY A N 1
ATOM 1720 C CA . GLY A 1 215 ? -5.355 -2.114 -6.804 1.00 82.56 215 GLY A CA 1
ATOM 1721 C C . GLY A 1 215 ? -5.804 -3.415 -6.150 1.00 82.56 215 GLY A C 1
ATOM 1722 O O . GLY A 1 215 ? -6.409 -3.404 -5.078 1.00 82.56 215 GLY A O 1
ATOM 1723 N N . ILE A 1 216 ? -5.490 -4.537 -6.794 1.00 79.88 216 ILE A N 1
ATOM 1724 C CA . ILE A 1 216 ? -5.813 -5.879 -6.306 1.00 79.88 216 ILE A CA 1
ATOM 1725 C C . ILE A 1 216 ? -4.555 -6.703 -6.035 1.00 79.88 216 ILE A C 1
ATOM 1727 O O . ILE A 1 216 ? -3.552 -6.620 -6.744 1.00 79.88 216 ILE A O 1
ATOM 1731 N N . TYR A 1 217 ? -4.617 -7.535 -5.006 1.00 80.31 217 TYR A N 1
ATOM 1732 C CA . TYR A 1 217 ? -3.556 -8.441 -4.587 1.00 80.31 217 TYR A CA 1
ATOM 1733 C C . TYR A 1 217 ? -4.071 -9.882 -4.583 1.00 80.31 217 TYR A C 1
ATOM 1735 O O . TYR A 1 217 ? -5.203 -10.141 -4.175 1.00 80.31 217 TYR A O 1
ATOM 1743 N N . ASN A 1 218 ? -3.247 -10.827 -5.047 1.00 75.00 218 ASN A N 1
ATOM 1744 C CA . ASN A 1 218 ? -3.581 -12.246 -4.962 1.00 75.00 218 ASN A CA 1
ATOM 1745 C C . ASN A 1 218 ? -3.300 -12.757 -3.547 1.00 75.00 218 ASN A C 1
ATOM 1747 O O . ASN A 1 218 ? -2.184 -13.159 -3.210 1.00 75.00 218 ASN A O 1
ATOM 1751 N N . TYR A 1 219 ? -4.347 -12.771 -2.738 1.00 81.81 219 TYR A N 1
ATOM 1752 C CA . TYR A 1 219 ? -4.332 -13.277 -1.383 1.00 81.81 219 TYR A CA 1
ATOM 1753 C C . TYR A 1 219 ? -4.763 -14.746 -1.366 1.00 81.81 219 TYR A C 1
ATOM 1755 O O . TYR A 1 219 ? -5.949 -15.055 -1.424 1.00 81.81 219 TYR A O 1
ATOM 1763 N N . ARG A 1 220 ? -3.806 -15.680 -1.285 1.00 74.69 220 ARG A N 1
ATOM 1764 C CA . ARG A 1 220 ? -4.078 -17.134 -1.190 1.00 74.69 220 ARG A CA 1
ATOM 1765 C C . ARG A 1 220 ? -5.046 -17.663 -2.263 1.00 74.69 220 ARG A C 1
ATOM 1767 O O . ARG A 1 220 ? -5.864 -18.536 -1.987 1.00 74.69 220 ARG A O 1
ATOM 1774 N N . SER A 1 221 ? -4.903 -17.197 -3.503 1.00 71.38 221 SER A N 1
ATOM 1775 C CA . SER A 1 221 ? -5.783 -17.522 -4.642 1.00 71.38 221 SER A CA 1
ATOM 1776 C C . SER A 1 221 ? -7.146 -16.814 -4.631 1.00 71.38 221 SER A C 1
ATOM 1778 O O . SER A 1 221 ? -7.996 -17.135 -5.458 1.00 71.38 221 SER A O 1
ATOM 1780 N N . ALA A 1 222 ? -7.357 -15.846 -3.735 1.00 71.06 222 ALA A N 1
ATOM 1781 C CA . ALA A 1 222 ? -8.499 -14.937 -3.728 1.00 71.06 222 ALA A CA 1
ATOM 1782 C C . ALA A 1 222 ? -8.069 -13.512 -4.114 1.00 71.06 222 ALA A C 1
ATOM 1784 O O . ALA A 1 222 ? -6.947 -13.084 -3.834 1.00 71.06 222 ALA A O 1
ATOM 1785 N N . MET A 1 223 ? -8.970 -12.765 -4.755 1.00 77.75 223 MET A N 1
ATOM 1786 C CA . MET A 1 223 ? -8.745 -11.351 -5.057 1.00 77.75 223 MET A CA 1
ATOM 1787 C C . MET A 1 223 ? -8.974 -10.516 -3.798 1.00 77.75 223 MET A C 1
ATOM 1789 O O . MET A 1 223 ? -10.059 -10.557 -3.224 1.00 77.75 223 MET A O 1
ATOM 1793 N N . LEU A 1 224 ? -7.960 -9.762 -3.379 1.00 85.06 224 LEU A N 1
ATOM 1794 C CA . LEU A 1 224 ? -8.041 -8.849 -2.244 1.00 85.06 224 LEU A CA 1
ATOM 1795 C C . LEU A 1 224 ? -7.844 -7.412 -2.722 1.00 85.06 224 LEU A C 1
ATOM 1797 O O . LEU A 1 224 ? -6.803 -7.090 -3.296 1.00 85.06 224 LEU A O 1
ATOM 1801 N N . TRP A 1 225 ? -8.821 -6.546 -2.466 1.00 87.75 225 TRP A N 1
ATOM 1802 C CA . TRP A 1 225 ? -8.677 -5.111 -2.708 1.00 87.75 225 TRP A CA 1
ATOM 1803 C C . TRP A 1 225 ? -7.680 -4.503 -1.728 1.00 87.75 225 TRP A C 1
ATOM 1805 O O . TRP A 1 225 ? -7.774 -4.731 -0.526 1.00 87.75 225 TRP A O 1
ATOM 1815 N N . MET A 1 226 ? -6.737 -3.729 -2.255 1.00 88.69 226 MET A N 1
ATOM 1816 C CA . MET A 1 226 ? -5.680 -3.067 -1.498 1.00 88.69 226 MET A CA 1
ATOM 1817 C C . MET A 1 226 ? -5.967 -1.570 -1.423 1.00 88.69 226 MET A C 1
ATOM 1819 O O . MET A 1 226 ? -6.074 -0.910 -2.458 1.00 88.69 226 MET A O 1
ATOM 1823 N N . VAL A 1 227 ? -6.060 -1.031 -0.211 1.00 93.12 227 VAL A N 1
ATOM 1824 C CA . VAL A 1 227 ? -6.418 0.367 0.047 1.00 93.12 227 VAL A CA 1
ATOM 1825 C C . VAL A 1 227 ? -5.372 1.015 0.946 1.00 93.12 227 VAL A C 1
ATOM 1827 O O . VAL A 1 227 ? -5.046 0.480 2.002 1.00 93.12 227 VAL A O 1
ATOM 1830 N N . ASP A 1 228 ? -4.850 2.168 0.537 1.00 92.50 228 ASP A N 1
ATOM 1831 C CA . ASP A 1 228 ? -4.084 3.062 1.404 1.00 92.50 228 ASP A CA 1
ATOM 1832 C C . ASP A 1 228 ? -5.025 3.634 2.469 1.00 92.50 228 ASP A C 1
ATOM 1834 O O . ASP A 1 228 ? -5.889 4.474 2.187 1.00 92.50 228 ASP A O 1
ATOM 1838 N N . LEU A 1 229 ? -4.866 3.145 3.700 1.00 93.31 229 LEU A N 1
ATOM 1839 C CA . LEU A 1 229 ? -5.763 3.494 4.791 1.00 93.31 229 LEU A CA 1
ATOM 1840 C C . LEU A 1 229 ? -5.594 4.952 5.227 1.00 93.31 229 LEU A C 1
ATOM 1842 O O . LEU A 1 229 ? -6.589 5.588 5.561 1.00 93.31 229 LEU A O 1
ATOM 1846 N N . THR A 1 230 ? -4.383 5.522 5.196 1.00 89.81 230 THR A N 1
ATOM 1847 C CA . THR A 1 230 ? -4.200 6.927 5.612 1.00 89.81 230 THR A CA 1
ATOM 1848 C C . THR A 1 230 ? -4.882 7.851 4.614 1.00 89.81 230 THR A C 1
ATOM 1850 O O . THR A 1 230 ? -5.607 8.767 5.002 1.00 89.81 230 THR A O 1
ATOM 1853 N N . GLN A 1 231 ? -4.752 7.550 3.321 1.00 89.88 231 GLN A N 1
ATOM 1854 C CA . GLN A 1 231 ? -5.414 8.329 2.285 1.00 89.88 231 GLN A CA 1
ATOM 1855 C C . GLN A 1 231 ? -6.939 8.176 2.315 1.00 89.88 231 GLN A C 1
ATOM 1857 O O . GLN A 1 231 ? -7.658 9.147 2.081 1.00 89.88 231 GLN A O 1
ATOM 1862 N N . GLN A 1 232 ? -7.453 6.983 2.629 1.00 92.06 232 GLN A N 1
ATOM 1863 C CA . GLN A 1 232 ? -8.893 6.773 2.800 1.00 92.06 232 GLN A CA 1
ATOM 1864 C C . GLN A 1 232 ? -9.463 7.583 3.975 1.00 92.06 232 GLN A C 1
ATOM 1866 O O . GLN A 1 232 ? -10.576 8.099 3.882 1.00 92.06 232 GLN A O 1
ATOM 1871 N N . LEU A 1 233 ? -8.693 7.724 5.053 1.00 90.00 233 LEU A N 1
ATOM 1872 C CA . LEU A 1 233 ? -9.058 8.497 6.242 1.00 90.00 233 LEU A CA 1
ATOM 1873 C C . LEU A 1 233 ? -9.002 10.026 6.017 1.00 90.00 233 LEU A C 1
ATOM 1875 O O . LEU A 1 233 ? -9.396 10.791 6.897 1.00 90.00 233 LEU A O 1
ATOM 1879 N N . GLY A 1 234 ? -8.577 10.473 4.829 1.00 83.56 234 GLY A N 1
ATOM 1880 C CA . GLY A 1 234 ? -8.527 11.881 4.427 1.00 83.56 234 GLY A CA 1
ATOM 1881 C C . GLY A 1 234 ? -7.151 12.534 4.562 1.00 83.56 234 GLY A C 1
ATOM 1882 O O . GLY A 1 234 ? -7.023 13.724 4.268 1.00 83.56 234 GLY A O 1
ATOM 1883 N N . ASP A 1 235 ? -6.128 11.778 4.965 1.00 79.44 235 ASP A N 1
ATOM 1884 C CA . ASP A 1 235 ? -4.750 12.259 5.027 1.00 79.44 235 ASP A CA 1
ATOM 1885 C C . ASP A 1 235 ? -4.040 12.135 3.668 1.00 79.44 235 ASP A C 1
ATOM 1887 O O . ASP A 1 235 ? -4.576 11.644 2.667 1.00 79.44 235 ASP A O 1
ATOM 1891 N N . ARG A 1 236 ? -2.794 12.612 3.601 1.00 80.19 236 ARG A N 1
ATOM 1892 C CA . ARG A 1 236 ? -1.929 12.337 2.449 1.00 80.19 236 ARG A CA 1
ATOM 1893 C C . ARG A 1 236 ? -1.525 10.864 2.451 1.00 80.19 236 ARG A C 1
ATOM 1895 O O . ARG A 1 236 ? -1.321 10.265 3.506 1.00 80.19 236 ARG A O 1
ATOM 1902 N N . SER A 1 237 ? -1.378 10.299 1.255 1.00 81.69 237 SER A N 1
ATOM 1903 C CA . SER A 1 237 ? -0.816 8.959 1.104 1.00 81.69 237 SER A CA 1
ATOM 1904 C C . SER A 1 237 ? 0.604 8.939 1.659 1.00 81.69 237 SER A C 1
ATOM 1906 O O . SER A 1 237 ? 1.470 9.675 1.180 1.00 81.69 237 SER A O 1
ATOM 1908 N N . PHE A 1 238 ? 0.859 8.068 2.632 1.00 75.38 238 PHE A N 1
ATOM 1909 C CA . PHE A 1 238 ? 2.205 7.863 3.173 1.00 75.38 238 PHE A CA 1
ATOM 1910 C C . PHE A 1 238 ? 3.158 7.227 2.149 1.00 75.38 238 PHE A C 1
ATOM 1912 O O . PHE A 1 238 ? 4.377 7.251 2.319 1.00 75.38 238 PHE A O 1
ATOM 1919 N N . LEU A 1 239 ? 2.610 6.670 1.067 1.00 72.44 239 LEU A N 1
ATOM 1920 C CA . LEU A 1 239 ? 3.374 6.125 -0.050 1.00 72.44 239 LEU A CA 1
ATOM 1921 C C . LEU A 1 239 ? 3.978 7.237 -0.925 1.00 72.44 239 LEU A C 1
ATOM 1923 O O . LEU A 1 239 ? 4.945 6.980 -1.641 1.00 72.44 239 LEU A O 1
ATOM 1927 N N . ALA A 1 240 ? 3.451 8.467 -0.855 1.00 64.88 240 ALA A N 1
ATOM 1928 C CA . ALA A 1 240 ? 3.956 9.606 -1.623 1.00 64.88 240 ALA A CA 1
ATOM 1929 C C . ALA A 1 240 ? 5.321 10.114 -1.126 1.00 64.88 240 ALA A C 1
ATOM 1931 O O . ALA A 1 240 ? 6.107 10.613 -1.928 1.00 64.88 240 ALA A O 1
ATOM 1932 N N . ASP A 1 241 ? 5.613 9.966 0.171 1.00 53.03 241 ASP A N 1
ATOM 1933 C CA . ASP A 1 241 ? 6.851 10.464 0.787 1.00 53.03 241 ASP A CA 1
ATOM 1934 C C . ASP A 1 241 ? 8.032 9.491 0.621 1.00 53.03 241 ASP A C 1
ATOM 1936 O O . ASP A 1 241 ? 9.196 9.878 0.753 1.00 53.03 241 ASP A O 1
ATOM 1940 N N . HIS A 1 242 ? 7.757 8.222 0.296 1.00 49.50 242 HIS A N 1
ATOM 1941 C CA . HIS A 1 242 ? 8.763 7.178 0.060 1.00 49.50 242 HIS A CA 1
ATOM 1942 C C . HIS A 1 242 ? 8.555 6.451 -1.287 1.00 49.50 242 HIS A C 1
ATOM 1944 O O . HIS A 1 242 ? 8.429 5.223 -1.315 1.00 49.50 242 HIS A O 1
ATOM 1950 N N . PRO A 1 243 ? 8.588 7.167 -2.428 1.00 43.00 243 PRO A N 1
ATOM 1951 C CA . PRO A 1 243 ? 8.233 6.625 -3.746 1.00 43.00 243 PRO A CA 1
ATOM 1952 C C . PRO A 1 243 ? 9.279 5.656 -4.346 1.00 43.00 243 PRO A C 1
ATOM 1954 O O . PRO A 1 243 ? 9.138 5.201 -5.482 1.00 43.00 243 PRO A O 1
ATOM 1957 N N . HIS A 1 244 ? 10.357 5.337 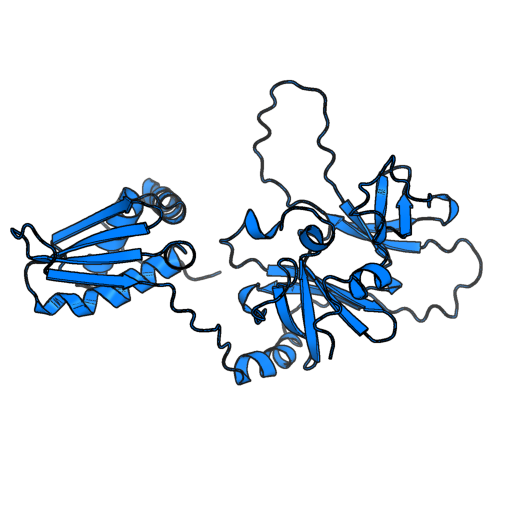-3.617 1.00 38.88 244 HIS A N 1
ATOM 1958 C CA . HIS A 1 244 ? 11.583 4.766 -4.193 1.00 38.88 244 HIS A CA 1
ATOM 1959 C C . HIS A 1 244 ? 12.141 3.506 -3.535 1.00 38.88 244 HIS A C 1
ATOM 1961 O O . HIS A 1 244 ? 13.151 2.978 -4.002 1.00 38.88 244 HIS A O 1
ATOM 1967 N N . SER A 1 245 ? 11.550 2.999 -2.460 1.00 38.19 245 SER A N 1
ATOM 1968 C CA . SER A 1 245 ? 12.072 1.768 -1.877 1.00 38.19 245 SER A CA 1
ATOM 1969 C C . SER A 1 245 ? 11.364 0.565 -2.510 1.00 38.19 245 SER A C 1
ATOM 1971 O O . SER A 1 245 ? 10.174 0.595 -2.826 1.00 38.19 245 SER A O 1
ATOM 1973 N N . HIS A 1 246 ? 12.107 -0.524 -2.718 1.00 46.16 246 HIS A N 1
ATOM 1974 C CA . HIS A 1 246 ? 11.551 -1.870 -2.872 1.00 46.16 246 HIS A CA 1
ATOM 1975 C C . HIS A 1 246 ? 10.893 -2.283 -1.541 1.00 46.16 246 HIS A C 1
ATOM 1977 O O . HIS A 1 246 ? 11.275 -3.276 -0.924 1.00 46.16 246 HIS A O 1
ATOM 1983 N N . THR A 1 247 ? 9.982 -1.445 -1.048 1.00 60.94 247 THR A N 1
ATOM 1984 C CA . THR A 1 247 ? 9.461 -1.475 0.304 1.00 60.94 247 THR A CA 1
ATOM 1985 C C . THR A 1 247 ? 8.402 -2.540 0.334 1.00 60.94 247 THR A C 1
ATOM 1987 O O . THR A 1 247 ? 7.441 -2.533 -0.442 1.00 60.94 247 THR A O 1
ATOM 1990 N N . LEU A 1 248 ? 8.616 -3.478 1.234 1.00 68.44 248 LEU A N 1
ATOM 1991 C CA . LEU A 1 248 ? 7.523 -4.235 1.780 1.00 68.44 248 LEU A CA 1
ATOM 1992 C C . LEU A 1 248 ? 6.629 -3.237 2.522 1.00 68.44 248 LEU A C 1
ATOM 1994 O O . LEU A 1 248 ? 7.094 -2.525 3.407 1.00 68.44 248 LEU A O 1
ATOM 1998 N N . SER A 1 249 ? 5.377 -3.131 2.106 1.00 80.69 249 SER A N 1
ATOM 1999 C CA . SER A 1 249 ? 4.363 -2.364 2.814 1.00 80.69 249 SER A CA 1
ATOM 2000 C C . SER A 1 249 ? 3.654 -3.273 3.801 1.00 80.69 249 SER A C 1
ATOM 2002 O O . SER A 1 249 ? 3.448 -4.459 3.528 1.00 80.69 249 SER A O 1
ATOM 2004 N N . THR A 1 250 ? 3.258 -2.712 4.940 1.00 86.25 250 THR A N 1
ATOM 2005 C CA . THR A 1 250 ? 2.485 -3.460 5.928 1.00 86.25 250 THR A CA 1
ATOM 2006 C C . THR A 1 250 ? 1.032 -3.522 5.475 1.00 86.25 250 THR A C 1
ATOM 2008 O O . THR A 1 250 ? 0.355 -2.499 5.397 1.00 86.25 250 THR A O 1
ATOM 2011 N N . LEU A 1 251 ? 0.563 -4.722 5.160 1.00 88.94 251 LEU A N 1
ATOM 2012 C CA . LEU A 1 251 ? -0.817 -5.026 4.815 1.00 88.94 251 LEU A CA 1
ATOM 2013 C C . LEU A 1 251 ? -1.512 -5.642 6.028 1.00 88.94 251 LEU A C 1
ATOM 2015 O O . LEU A 1 251 ? -1.082 -6.678 6.525 1.00 88.94 251 LEU A O 1
ATOM 2019 N N . VAL A 1 252 ? -2.610 -5.037 6.461 1.00 93.19 252 VAL A N 1
ATOM 2020 C CA . VAL A 1 252 ? -3.536 -5.577 7.456 1.00 93.19 252 VAL A CA 1
ATOM 2021 C C . VAL A 1 252 ? -4.772 -6.078 6.719 1.00 93.19 252 VAL A C 1
ATOM 2023 O O . VAL A 1 252 ? -5.511 -5.296 6.122 1.00 93.19 252 VAL A O 1
ATOM 2026 N N . VAL A 1 253 ? -4.984 -7.392 6.724 1.00 91.94 253 VAL A N 1
ATOM 2027 C CA . VAL A 1 253 ? -6.148 -8.022 6.096 1.00 91.94 253 VAL A CA 1
ATOM 2028 C C . VAL A 1 253 ? -7.287 -8.025 7.102 1.00 91.94 253 VAL A C 1
ATOM 2030 O O . VAL A 1 253 ? -7.230 -8.734 8.109 1.00 91.94 253 VAL A O 1
ATOM 2033 N N . CYS A 1 254 ? -8.326 -7.254 6.814 1.00 92.44 254 CYS A N 1
ATOM 2034 C CA . CYS A 1 254 ? -9.514 -7.150 7.645 1.00 92.44 254 CYS A CA 1
ATOM 2035 C C . CYS A 1 254 ? -10.692 -7.912 7.034 1.00 92.44 254 CYS A C 1
ATOM 2037 O O . CYS A 1 254 ? -10.770 -8.090 5.815 1.00 92.44 254 CYS A O 1
ATOM 2039 N N . ARG A 1 255 ? -11.617 -8.350 7.893 1.00 88.38 255 ARG A N 1
ATOM 2040 C CA . ARG A 1 255 ? -12.867 -9.007 7.504 1.00 88.38 255 ARG A CA 1
ATOM 2041 C C . ARG A 1 255 ? -14.068 -8.339 8.166 1.00 88.38 255 ARG A C 1
ATOM 2043 O O . ARG A 1 255 ? -14.065 -8.162 9.381 1.00 88.38 255 ARG A O 1
ATOM 2050 N N . ASP A 1 256 ? -15.116 -8.094 7.385 1.00 87.06 256 ASP A N 1
ATOM 2051 C CA . ASP A 1 256 ? -16.468 -7.800 7.879 1.00 87.06 256 ASP A CA 1
ATOM 2052 C C . ASP A 1 256 ? -17.488 -8.615 7.077 1.00 87.06 256 ASP A C 1
ATOM 2054 O O . ASP A 1 256 ? -17.399 -8.669 5.858 1.00 87.06 256 ASP A O 1
ATOM 2058 N N . ASP A 1 257 ? -18.408 -9.307 7.754 1.00 84.81 257 ASP A N 1
ATOM 2059 C CA . ASP A 1 257 ? -19.494 -10.110 7.147 1.00 84.81 257 ASP A CA 1
ATOM 2060 C C . ASP A 1 257 ? -19.091 -11.009 5.950 1.00 84.81 257 ASP A C 1
ATOM 2062 O O . ASP A 1 257 ? -19.818 -11.194 4.979 1.00 84.81 257 ASP A O 1
ATOM 2066 N N . GLY A 1 258 ? -17.881 -11.574 5.999 1.00 80.88 258 GLY A N 1
ATOM 2067 C CA . GLY A 1 258 ? -17.345 -12.426 4.933 1.00 80.88 258 GLY A CA 1
ATOM 2068 C C . GLY A 1 258 ? -16.571 -11.685 3.838 1.00 80.88 258 GLY A C 1
ATOM 2069 O O . GLY A 1 258 ? -15.740 -12.324 3.187 1.00 80.88 258 GLY A O 1
ATOM 2070 N N . GLU A 1 259 ? -16.729 -10.369 3.706 1.00 84.69 259 GLU A N 1
ATOM 2071 C CA . GLU A 1 259 ? -15.926 -9.527 2.818 1.00 84.69 259 GLU A CA 1
ATOM 2072 C C . GLU A 1 259 ? -14.518 -9.331 3.381 1.00 84.69 259 GLU A C 1
ATOM 2074 O O . GLU A 1 259 ? -14.327 -9.105 4.578 1.00 84.69 259 GLU A O 1
ATOM 2079 N N . LEU A 1 260 ? -13.518 -9.442 2.508 1.00 87.62 260 LEU A N 1
ATOM 2080 C CA . LEU A 1 260 ? -12.116 -9.222 2.840 1.00 87.62 260 LEU A CA 1
ATOM 2081 C C . LEU A 1 260 ? -11.611 -7.950 2.174 1.00 87.62 260 LEU A C 1
ATOM 2083 O O . LEU A 1 260 ? -11.831 -7.735 0.982 1.00 87.62 260 LEU A O 1
ATOM 2087 N N . ILE A 1 261 ? -10.855 -7.161 2.930 1.00 92.81 261 ILE A N 1
ATOM 2088 C CA . ILE A 1 261 ? -10.157 -5.984 2.422 1.00 92.81 261 ILE A CA 1
ATOM 2089 C C . ILE A 1 261 ? -8.740 -5.927 2.981 1.00 92.81 261 ILE A C 1
ATOM 2091 O O . ILE A 1 261 ? -8.472 -6.335 4.112 1.00 92.81 261 ILE A O 1
ATOM 2095 N N . GLY A 1 262 ? -7.821 -5.436 2.167 1.00 94.56 262 GLY A N 1
ATOM 2096 C CA . GLY A 1 262 ? -6.440 -5.211 2.531 1.00 94.56 262 GLY A CA 1
ATOM 2097 C C . GLY A 1 262 ? -6.169 -3.740 2.799 1.00 94.56 262 GLY A C 1
ATOM 2098 O O . GLY A 1 262 ? -6.129 -2.950 1.860 1.00 94.56 262 GLY A O 1
ATOM 2099 N N . PHE A 1 263 ? -5.921 -3.372 4.052 1.00 96.00 263 PHE A N 1
ATOM 2100 C CA . PHE A 1 263 ? -5.473 -2.027 4.400 1.00 96.00 263 PHE A CA 1
ATOM 2101 C C . PHE A 1 263 ? -3.953 -1.957 4.432 1.00 96.00 263 PHE A C 1
ATOM 2103 O O . PHE A 1 263 ? -3.296 -2.633 5.221 1.00 96.00 263 PHE A O 1
ATOM 2110 N N . VAL A 1 264 ? -3.389 -1.116 3.576 1.00 93.19 264 VAL A N 1
ATOM 2111 C CA . VAL A 1 264 ? -1.968 -0.790 3.570 1.00 93.19 264 VAL A CA 1
ATOM 2112 C C . VAL A 1 264 ? -1.751 0.357 4.549 1.00 93.19 264 VAL A C 1
ATOM 2114 O O . VAL A 1 264 ? -2.363 1.417 4.417 1.00 93.19 264 VAL A O 1
ATOM 2117 N N . VAL A 1 265 ? -0.909 0.118 5.555 1.00 91.94 265 VAL A N 1
ATOM 2118 C CA . VAL A 1 265 ? -0.603 1.062 6.639 1.00 91.94 265 VAL A CA 1
ATOM 2119 C C . VAL A 1 265 ? 0.902 1.348 6.704 1.00 91.94 265 VAL A C 1
ATOM 2121 O O . VAL A 1 265 ? 1.696 0.482 6.324 1.00 91.94 265 VAL A O 1
ATOM 2124 N N . PRO A 1 266 ? 1.324 2.526 7.207 1.00 86.19 266 PRO A N 1
ATOM 2125 C CA . PRO A 1 266 ? 2.740 2.868 7.330 1.00 86.19 266 PRO A CA 1
ATOM 2126 C C . PRO A 1 266 ? 3.526 1.846 8.150 1.00 86.19 266 PRO A C 1
ATOM 2128 O O . PRO A 1 266 ? 4.593 1.395 7.738 1.00 86.19 266 PRO A O 1
ATOM 2131 N N . GLN A 1 267 ? 3.001 1.492 9.325 1.00 85.19 267 GLN A N 1
ATOM 2132 C CA . GLN A 1 267 ? 3.661 0.593 10.264 1.00 85.19 267 GLN A CA 1
ATOM 2133 C C . GLN A 1 267 ? 2.687 0.112 11.346 1.00 85.19 267 GLN A C 1
ATOM 2135 O O . GLN A 1 267 ? 1.931 0.914 11.896 1.00 85.19 267 GLN A O 1
ATOM 2140 N N . ILE A 1 268 ? 2.782 -1.166 11.723 1.00 86.88 268 ILE A N 1
ATOM 2141 C CA . ILE A 1 268 ? 2.201 -1.696 12.968 1.00 86.88 268 ILE A CA 1
ATOM 2142 C C . ILE A 1 268 ? 3.134 -1.383 14.140 1.00 86.88 268 ILE A C 1
ATOM 2144 O O . ILE A 1 268 ? 4.338 -1.620 14.062 1.00 86.88 268 ILE A O 1
ATOM 2148 N N . LEU A 1 269 ? 2.570 -0.851 15.222 1.00 86.12 269 LEU A N 1
ATOM 2149 C CA . LEU A 1 269 ? 3.305 -0.440 16.414 1.00 86.12 269 LEU A CA 1
ATOM 2150 C C . LEU A 1 269 ? 3.309 -1.540 17.482 1.00 86.12 269 LEU A C 1
ATOM 2152 O O . LEU A 1 269 ? 4.382 -1.985 17.873 1.00 86.12 269 LEU A O 1
ATOM 2156 N N . ASP A 1 270 ? 2.132 -1.968 17.945 1.00 87.06 270 ASP A N 1
ATOM 2157 C CA . ASP A 1 270 ? 1.979 -3.012 18.969 1.00 87.06 270 ASP A CA 1
ATOM 2158 C C . ASP A 1 270 ? 0.523 -3.522 19.018 1.00 87.06 270 ASP A C 1
ATOM 2160 O O . ASP A 1 270 ? -0.343 -3.037 18.282 1.00 87.06 270 ASP A O 1
ATOM 2164 N N . ILE A 1 271 ? 0.236 -4.481 19.898 1.00 87.38 271 ILE A N 1
ATOM 2165 C CA . ILE A 1 271 ? -1.113 -4.889 20.293 1.00 87.38 271 ILE A CA 1
ATOM 2166 C C . ILE A 1 271 ? -1.401 -4.378 21.701 1.00 87.38 271 ILE A C 1
ATOM 2168 O O . ILE A 1 271 ? -0.713 -4.711 22.661 1.00 87.38 271 ILE A O 1
ATOM 2172 N N . GLU A 1 272 ? -2.490 -3.633 21.840 1.00 87.56 272 GLU A N 1
ATOM 2173 C CA . GLU A 1 272 ? -2.909 -3.047 23.110 1.00 87.56 272 GLU A CA 1
ATOM 2174 C C . GLU A 1 272 ? -4.213 -3.683 23.601 1.00 87.56 272 GLU A C 1
ATOM 2176 O O . GLU A 1 272 ? -4.972 -4.280 22.836 1.00 87.56 272 GLU A O 1
ATOM 2181 N N . SER A 1 273 ? -4.461 -3.607 24.909 1.00 90.81 273 SER A N 1
ATOM 2182 C CA . SER A 1 273 ? -5.649 -4.183 25.543 1.00 90.81 273 SER A CA 1
ATOM 2183 C C . SER A 1 273 ? -6.330 -3.162 26.438 1.00 90.81 273 SER A C 1
ATOM 2185 O O . SER A 1 273 ? -5.693 -2.599 27.329 1.00 90.81 273 SER A O 1
ATOM 2187 N N . TYR A 1 274 ? -7.629 -2.973 26.231 1.00 90.69 274 TYR A N 1
ATOM 2188 C CA . TYR A 1 274 ? -8.422 -1.956 26.910 1.00 90.69 274 TYR A CA 1
ATOM 2189 C C . TYR A 1 274 ? -9.699 -2.544 27.505 1.00 90.69 274 TYR A C 1
ATOM 2191 O O . TYR A 1 274 ? -10.273 -3.499 26.986 1.00 90.69 274 TYR A O 1
ATOM 2199 N N . GLU A 1 275 ? -10.140 -1.950 28.606 1.00 90.06 275 GLU A N 1
ATOM 2200 C CA . GLU A 1 275 ? -11.441 -2.229 29.216 1.00 90.06 275 GLU A CA 1
ATOM 2201 C C . GLU A 1 275 ? -12.506 -1.325 28.578 1.00 90.06 275 GLU A C 1
ATOM 2203 O O . GLU A 1 275 ? -12.206 -0.207 28.150 1.00 90.06 275 GLU A O 1
ATOM 2208 N N . ALA A 1 276 ? -13.757 -1.786 28.537 1.00 86.94 276 ALA A N 1
ATOM 2209 C CA . ALA A 1 276 ? -14.840 -1.083 27.843 1.00 86.94 276 ALA A CA 1
ATOM 2210 C C . ALA A 1 276 ? -15.147 0.325 28.399 1.00 86.94 276 ALA A C 1
ATOM 2212 O O . ALA A 1 276 ? -15.648 1.185 27.678 1.00 86.94 276 ALA A O 1
ATOM 2213 N N . ASP A 1 277 ? -14.833 0.594 29.667 1.00 88.19 277 ASP A N 1
ATOM 2214 C CA . ASP A 1 277 ? -15.035 1.897 30.318 1.00 88.19 277 ASP A CA 1
ATOM 2215 C C . ASP A 1 277 ? -14.060 2.991 29.833 1.00 88.19 277 ASP A C 1
ATOM 2217 O O . ASP A 1 277 ? -14.323 4.196 29.988 1.00 88.19 277 ASP A O 1
ATOM 2221 N N . GLN A 1 278 ? -12.954 2.582 29.204 1.00 89.44 278 GLN A N 1
ATOM 2222 C CA . GLN A 1 278 ? -11.945 3.471 28.628 1.00 89.44 278 GLN A CA 1
ATOM 2223 C C . GLN A 1 278 ? -12.355 4.024 27.257 1.00 89.44 278 GLN A C 1
ATOM 2225 O O . GLN A 1 278 ? -11.774 5.017 26.808 1.00 89.44 278 GLN A O 1
ATOM 2230 N N . PHE A 1 279 ? -13.369 3.434 26.618 1.00 91.56 279 PHE A N 1
ATOM 2231 C CA . PHE A 1 279 ? -13.883 3.877 25.325 1.00 91.56 279 PHE A CA 1
ATOM 2232 C C . PHE A 1 279 ? -14.759 5.115 25.486 1.00 91.56 279 PHE A C 1
ATOM 2234 O O . PHE A 1 279 ? -15.638 5.182 26.350 1.00 91.56 279 PHE A O 1
ATOM 2241 N N . LYS A 1 280 ? -14.509 6.121 24.649 1.00 91.94 280 LYS A N 1
ATOM 2242 C CA . LYS A 1 280 ? -15.281 7.364 24.602 1.00 91.94 280 LYS A CA 1
ATOM 2243 C C . LYS A 1 280 ? -15.867 7.590 23.213 1.00 91.94 280 LYS A C 1
ATOM 2245 O O . LYS A 1 280 ? -15.340 7.107 22.213 1.00 91.94 280 LYS A O 1
ATOM 2250 N N . ILE A 1 281 ? -16.973 8.328 23.181 1.00 90.50 281 ILE A N 1
ATOM 2251 C CA . ILE A 1 281 ? -17.722 8.644 21.962 1.00 90.50 281 ILE A CA 1
ATOM 2252 C C . ILE A 1 281 ? -16.971 9.738 21.192 1.00 90.50 281 ILE A C 1
ATOM 2254 O O . ILE A 1 281 ? -16.672 10.775 21.791 1.00 90.50 281 ILE A O 1
ATOM 2258 N N . PRO A 1 282 ? -16.664 9.544 19.898 1.00 90.62 282 PRO A N 1
ATOM 2259 C CA . PRO A 1 282 ? -15.973 10.550 19.107 1.00 90.62 282 PRO A CA 1
ATOM 2260 C C . PRO A 1 282 ? -16.882 11.761 18.856 1.00 90.62 282 PRO A C 1
ATOM 2262 O O . PRO A 1 282 ? -18.104 11.645 18.774 1.00 90.62 282 PRO A O 1
ATOM 2265 N N . SER A 1 283 ? -16.283 12.943 18.725 1.00 85.38 283 SER A N 1
ATOM 2266 C CA . SER A 1 283 ? -16.998 14.196 18.467 1.00 85.38 283 SER A CA 1
ATOM 2267 C C . SER A 1 283 ? -16.253 15.061 17.455 1.00 85.38 283 SER A C 1
ATOM 2269 O O . SER A 1 283 ? -15.028 14.989 17.352 1.00 85.38 283 SER A O 1
ATOM 2271 N N . ALA A 1 284 ? -16.980 15.943 16.763 1.00 84.81 284 ALA A N 1
ATOM 2272 C CA . ALA A 1 284 ? -16.411 16.895 15.796 1.00 84.81 284 ALA A CA 1
ATOM 2273 C C . ALA A 1 284 ? -15.425 17.899 16.420 1.00 84.81 284 ALA A C 1
ATOM 2275 O O . ALA A 1 284 ? -14.622 18.513 15.728 1.00 84.81 284 ALA A O 1
ATOM 2276 N N . SER A 1 285 ? -15.447 18.051 17.748 1.00 84.38 285 SER A N 1
ATOM 2277 C CA . SER A 1 285 ? -14.440 18.825 18.479 1.00 84.38 285 SER A CA 1
ATOM 2278 C C . SER A 1 285 ? -13.085 18.118 18.603 1.00 84.38 285 SER A C 1
ATOM 2280 O O . SER A 1 285 ? -12.093 18.778 18.900 1.00 84.38 285 SER A O 1
ATOM 2282 N N . LEU A 1 286 ? -13.036 16.795 18.417 1.00 82.94 286 LEU A N 1
ATOM 2283 C CA . LEU A 1 286 ? -11.830 15.973 18.569 1.00 82.94 286 LEU A CA 1
ATOM 2284 C C . LEU A 1 286 ? -11.301 15.452 17.234 1.00 82.94 286 LEU A C 1
ATOM 2286 O O . LEU A 1 286 ? -10.089 15.324 17.069 1.00 82.94 286 LEU A O 1
ATOM 2290 N N . PHE A 1 287 ? -12.194 15.159 16.290 1.00 85.81 287 PHE A N 1
ATOM 2291 C CA . PHE A 1 287 ? -11.849 14.583 14.998 1.00 85.81 287 PHE A CA 1
ATOM 2292 C C . PHE A 1 287 ? -12.505 15.361 13.850 1.00 85.81 287 PHE A C 1
ATOM 2294 O O . PHE A 1 287 ? -13.637 15.817 14.011 1.00 85.81 287 PHE A O 1
ATOM 2301 N N . PRO A 1 288 ? -11.839 15.486 12.686 1.00 85.00 288 PRO A N 1
ATOM 2302 C CA . PRO A 1 288 ? -12.433 16.095 11.498 1.00 85.00 288 PRO A CA 1
ATOM 2303 C C . PRO A 1 288 ? -13.669 15.337 10.996 1.00 85.00 288 PRO A C 1
ATOM 2305 O O . PRO A 1 288 ? -13.719 14.108 11.071 1.00 85.00 288 PRO A O 1
ATOM 2308 N N . ASP A 1 289 ? -14.613 16.050 10.377 1.00 84.88 289 ASP A N 1
ATOM 2309 C CA . ASP A 1 289 ? -15.847 15.462 9.826 1.00 84.88 289 ASP A CA 1
ATOM 2310 C C . ASP A 1 289 ? -15.594 14.386 8.761 1.00 84.88 289 ASP A C 1
ATOM 2312 O O . ASP A 1 289 ? -16.375 13.448 8.637 1.00 84.88 289 ASP A O 1
ATOM 2316 N N . SER A 1 290 ? -14.493 14.477 8.008 1.00 83.62 290 SER A N 1
ATOM 2317 C CA . SER A 1 290 ? -14.102 13.451 7.030 1.00 83.62 290 SER A CA 1
ATOM 2318 C C . SER A 1 290 ? -13.628 12.147 7.678 1.00 83.62 290 SER A C 1
ATOM 2320 O O . SER A 1 290 ? -13.699 11.093 7.056 1.00 83.62 290 SER A O 1
ATOM 2322 N N . PHE A 1 291 ? -13.142 12.221 8.917 1.00 87.88 291 PHE A N 1
ATOM 2323 C CA . PHE A 1 291 ? -12.570 11.103 9.660 1.00 87.88 291 PHE A CA 1
ATOM 2324 C C . PHE A 1 291 ? -13.615 10.412 10.540 1.00 87.88 291 PHE A C 1
ATOM 2326 O O . PHE A 1 291 ? -13.625 9.188 10.650 1.00 87.88 291 PHE A O 1
ATOM 2333 N N . LEU A 1 292 ? -14.526 11.194 11.134 1.00 90.62 292 LEU A N 1
ATOM 2334 C CA . LEU A 1 292 ? -15.559 10.726 12.063 1.00 90.62 292 LEU A CA 1
ATOM 2335 C C . LEU A 1 292 ? -16.368 9.505 11.594 1.00 90.62 292 LEU A C 1
ATOM 2337 O O . LEU A 1 292 ? -16.571 8.619 12.423 1.00 90.62 292 LEU A O 1
ATOM 2341 N N . PRO A 1 293 ? -16.808 9.390 10.322 1.00 93.19 293 PRO A N 1
ATOM 2342 C CA . PRO A 1 293 ? -17.561 8.224 9.860 1.00 93.19 293 PRO A CA 1
ATOM 2343 C C . PRO A 1 293 ? -16.809 6.900 10.027 1.00 93.19 293 PRO A C 1
ATOM 2345 O O . PRO A 1 293 ? -17.432 5.844 10.081 1.00 93.19 293 PRO A O 1
ATOM 2348 N N . PHE A 1 294 ? -15.480 6.955 10.114 1.00 94.56 294 PHE A N 1
ATOM 2349 C CA . PHE A 1 294 ? -14.612 5.795 10.263 1.00 94.56 294 PHE A CA 1
ATOM 2350 C C . PHE A 1 294 ? -14.211 5.519 11.714 1.00 94.56 294 PHE A C 1
ATOM 2352 O O . PHE A 1 294 ? -13.482 4.560 11.948 1.00 94.56 294 PHE A O 1
ATOM 2359 N N . VAL A 1 295 ? -14.665 6.311 12.692 1.00 94.31 295 VAL A N 1
ATOM 2360 C CA . VAL A 1 295 ? -14.309 6.156 14.112 1.00 94.31 295 VAL A CA 1
ATOM 2361 C C . VAL A 1 295 ? -15.494 5.602 14.892 1.00 94.31 295 VAL A C 1
ATOM 2363 O O . VAL A 1 295 ? -16.537 6.240 14.992 1.00 94.31 295 VAL A O 1
ATOM 2366 N N . GLU A 1 296 ? -15.325 4.426 15.491 1.00 93.25 296 GLU A N 1
ATOM 2367 C CA . GLU A 1 296 ? -16.330 3.830 16.375 1.00 93.25 296 GLU A CA 1
ATOM 2368 C C . GLU A 1 296 ? -16.258 4.437 17.781 1.00 93.25 296 GLU A C 1
ATOM 2370 O O . GLU A 1 296 ? -17.260 4.851 18.361 1.00 93.25 296 GLU A O 1
ATOM 2375 N N . SER A 1 297 ? -15.048 4.509 18.331 1.00 93.44 297 SER A N 1
ATOM 2376 C CA . SER A 1 297 ? -14.769 5.084 19.646 1.00 93.44 297 SER A CA 1
ATOM 2377 C C . SER A 1 297 ? -13.332 5.597 19.703 1.00 93.44 297 SER A C 1
ATOM 2379 O O . SER A 1 297 ? -12.608 5.551 18.712 1.00 93.44 297 SER A O 1
ATOM 2381 N N . TYR A 1 298 ? -12.888 6.122 20.841 1.00 93.44 298 TYR A N 1
ATOM 2382 C CA . TYR A 1 298 ? -11.478 6.452 21.044 1.00 93.44 298 TYR A CA 1
ATOM 2383 C C . TYR A 1 298 ? -11.031 6.200 22.486 1.00 93.44 298 TYR A C 1
ATOM 2385 O O . TYR A 1 298 ? -11.842 6.206 23.417 1.00 93.44 298 TYR A O 1
ATOM 2393 N N . ILE A 1 299 ? -9.723 6.012 22.668 1.00 90.88 299 ILE A N 1
ATOM 2394 C CA . ILE A 1 299 ? -9.084 5.870 23.980 1.00 90.88 299 ILE A CA 1
ATOM 2395 C C . ILE A 1 299 ? -8.746 7.250 24.535 1.00 90.88 299 ILE A C 1
ATOM 2397 O O . ILE A 1 299 ? -7.934 7.981 23.966 1.00 90.88 299 ILE A O 1
ATOM 2401 N N . SER A 1 300 ? -9.338 7.612 25.672 1.00 82.88 300 SER A N 1
ATOM 2402 C CA . SER A 1 300 ? -9.202 8.966 26.232 1.00 82.88 300 SER A CA 1
ATOM 2403 C C . SER A 1 300 ? -7.769 9.364 26.611 1.00 82.88 300 SER A C 1
ATOM 2405 O O . SER A 1 300 ? -7.376 10.510 26.410 1.00 82.88 300 SER A O 1
ATOM 2407 N N . GLN A 1 301 ? -6.969 8.422 27.115 1.00 82.44 301 GLN A N 1
ATOM 2408 C CA . GLN A 1 301 ? -5.615 8.662 27.622 1.00 82.44 301 GLN A CA 1
ATOM 2409 C C . GLN A 1 301 ? -4.613 8.952 26.490 1.00 82.44 301 GLN A C 1
ATOM 2411 O O . GLN A 1 301 ? -3.699 9.771 26.637 1.00 82.44 301 GLN A O 1
ATOM 2416 N N . SER A 1 302 ? -4.780 8.289 25.344 1.00 82.44 302 SER A N 1
ATOM 2417 C CA . SER A 1 302 ? -3.896 8.421 24.182 1.00 82.44 302 SER A CA 1
ATOM 2418 C C . SER A 1 302 ? -4.479 9.286 23.062 1.00 82.44 302 SER A C 1
ATOM 2420 O O . SER A 1 302 ? -3.720 9.714 22.194 1.00 82.44 302 SER A O 1
ATOM 2422 N N . LEU A 1 303 ? -5.784 9.584 23.100 1.00 85.31 303 LEU A N 1
ATOM 2423 C CA . LEU A 1 303 ? -6.556 10.137 21.980 1.00 85.31 303 LEU A CA 1
ATOM 2424 C C . LEU A 1 303 ? -6.476 9.261 20.717 1.00 85.31 303 LEU A C 1
ATOM 2426 O O . LEU A 1 303 ? -6.589 9.763 19.602 1.00 85.31 303 LEU A O 1
ATOM 2430 N N . SER A 1 304 ? -6.267 7.951 20.882 1.00 90.38 304 SER A N 1
ATOM 2431 C CA . SER A 1 304 ? -6.204 7.006 19.765 1.00 90.38 304 SER A CA 1
ATOM 2432 C C . SER A 1 304 ? -7.618 6.644 19.298 1.00 90.38 304 SER A C 1
ATOM 2434 O O . SER A 1 304 ? -8.367 6.070 20.094 1.00 90.38 304 SER A O 1
ATOM 2436 N N . PRO A 1 305 ? -8.001 6.943 18.045 1.00 94.31 305 PRO A N 1
ATOM 2437 C CA . PRO A 1 305 ? -9.270 6.498 17.486 1.00 94.31 305 PRO A CA 1
ATOM 2438 C C . PRO A 1 305 ? -9.268 4.982 17.269 1.00 94.31 305 PRO A C 1
ATOM 2440 O O . PRO A 1 305 ? -8.288 4.413 16.785 1.00 94.31 305 PRO A O 1
ATOM 2443 N N . ILE A 1 306 ? -10.385 4.349 17.612 1.00 95.62 306 ILE A N 1
ATOM 2444 C CA . ILE A 1 306 ? -10.729 2.970 17.275 1.00 95.62 306 ILE A CA 1
ATOM 2445 C C . ILE A 1 306 ? -11.568 3.022 16.003 1.00 95.62 306 ILE A C 1
ATOM 2447 O O . ILE A 1 306 ? -12.638 3.635 15.982 1.00 95.62 306 ILE A O 1
ATOM 2451 N N . LEU A 1 307 ? -11.053 2.424 14.933 1.00 96.69 307 LEU A N 1
ATOM 2452 C CA . LEU A 1 307 ? -11.661 2.497 13.615 1.00 96.69 307 LEU A CA 1
ATOM 2453 C C . LEU A 1 307 ? -12.774 1.467 13.442 1.00 96.69 307 LEU A C 1
ATOM 2455 O O . LEU A 1 307 ? -12.631 0.305 13.816 1.00 96.69 307 LEU A O 1
ATOM 2459 N N . ASN A 1 308 ? -13.847 1.894 12.787 1.00 95.56 308 ASN A N 1
ATOM 2460 C CA . ASN A 1 308 ? -14.942 1.040 12.366 1.00 95.56 308 ASN A CA 1
ATOM 2461 C C . ASN A 1 308 ? -14.598 0.393 11.011 1.00 95.56 308 ASN A C 1
ATOM 2463 O O . ASN A 1 308 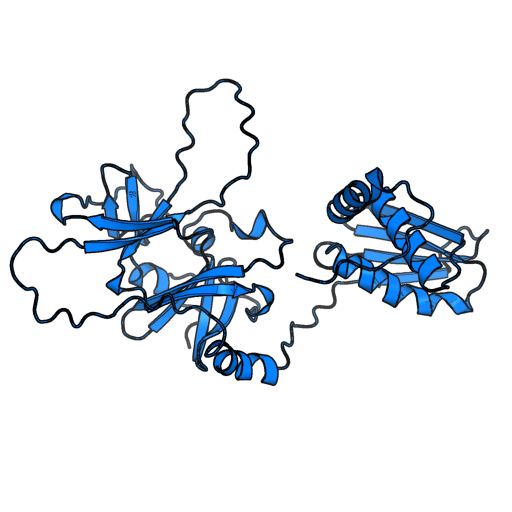? -14.755 1.010 9.954 1.00 95.56 308 ASN A O 1
ATOM 2467 N N . VAL A 1 309 ? -14.135 -0.862 11.033 1.00 94.19 309 VAL A N 1
ATOM 2468 C CA . VAL A 1 309 ? -13.766 -1.619 9.817 1.00 94.19 309 VAL A CA 1
ATOM 2469 C C . VAL A 1 309 ? -14.936 -1.755 8.843 1.00 94.19 309 VAL A C 1
ATOM 2471 O O . VAL A 1 309 ? -14.745 -1.629 7.634 1.00 94.19 309 VAL A O 1
ATOM 2474 N N . GLN A 1 310 ? -16.153 -1.949 9.349 1.00 93.44 310 GLN A N 1
ATOM 2475 C CA . GLN A 1 310 ? -17.343 -2.036 8.511 1.00 93.44 310 GLN A CA 1
ATOM 2476 C C . GLN A 1 310 ? -17.598 -0.722 7.757 1.00 93.44 310 GLN A C 1
ATOM 2478 O O . GLN A 1 310 ? -17.894 -0.742 6.561 1.00 93.44 310 GLN A O 1
ATOM 2483 N N . ALA A 1 311 ? -17.456 0.425 8.425 1.00 93.75 311 ALA A N 1
ATOM 2484 C CA . ALA A 1 311 ? -17.593 1.733 7.791 1.00 93.75 311 ALA A CA 1
ATOM 2485 C C . ALA A 1 311 ? -16.482 1.996 6.761 1.00 93.75 311 ALA A C 1
ATOM 2487 O O . ALA A 1 311 ? -16.746 2.593 5.718 1.00 93.75 311 ALA A O 1
ATOM 2488 N N . LEU A 1 312 ? -15.259 1.518 7.023 1.00 94.19 312 LEU A N 1
ATOM 2489 C CA . LEU A 1 312 ? -14.147 1.598 6.073 1.00 94.19 312 LEU A CA 1
ATOM 2490 C C . LEU A 1 312 ? -14.409 0.771 4.809 1.00 94.19 312 LEU A C 1
ATOM 2492 O O . LEU A 1 312 ? -14.191 1.271 3.709 1.00 94.19 312 LEU A O 1
ATOM 2496 N N . ILE A 1 313 ? -14.907 -0.462 4.941 1.00 91.62 313 ILE A N 1
ATOM 2497 C CA . ILE A 1 313 ? -15.248 -1.323 3.794 1.00 91.62 313 ILE A CA 1
ATOM 2498 C C . ILE A 1 313 ? -16.399 -0.713 2.990 1.00 91.62 313 ILE A C 1
ATOM 2500 O O . ILE A 1 313 ? -16.321 -0.596 1.770 1.00 91.62 313 ILE A O 1
ATOM 2504 N N . LYS A 1 314 ? -17.441 -0.240 3.680 1.00 91.19 314 LYS A N 1
ATOM 2505 C CA . LYS A 1 314 ? -18.641 0.344 3.064 1.00 91.19 314 LYS A CA 1
ATOM 2506 C C . LYS A 1 314 ? -18.458 1.802 2.640 1.00 91.19 314 LYS A C 1
ATOM 2508 O O . LYS A 1 314 ? -19.445 2.450 2.294 1.00 91.19 314 LYS A O 1
ATOM 2513 N N . ALA A 1 315 ? -17.241 2.340 2.659 1.00 90.31 315 ALA A N 1
ATOM 2514 C CA . ALA A 1 315 ? -16.993 3.728 2.299 1.00 90.31 315 ALA A CA 1
ATOM 2515 C C . ALA A 1 315 ? -17.460 4.008 0.853 1.00 90.31 315 ALA A C 1
ATOM 2517 O O . ALA A 1 315 ? -17.129 3.236 -0.050 1.00 90.31 315 ALA A O 1
ATOM 2518 N N . PRO A 1 316 ? -18.158 5.128 0.576 1.00 85.94 316 PRO A N 1
ATOM 2519 C CA . PRO A 1 316 ? -18.672 5.432 -0.768 1.00 85.94 316 PRO A CA 1
ATOM 2520 C C . PRO A 1 316 ? -17.600 5.430 -1.869 1.00 85.94 316 PRO A C 1
ATOM 2522 O O . PRO A 1 316 ? -17.875 5.116 -3.027 1.00 85.94 316 PRO A O 1
ATOM 2525 N N . VAL A 1 317 ? -16.361 5.753 -1.486 1.00 83.62 317 VAL A N 1
ATOM 2526 C CA . VAL A 1 317 ? -15.179 5.746 -2.356 1.00 83.62 317 VAL A CA 1
ATOM 2527 C C . VAL A 1 317 ? -14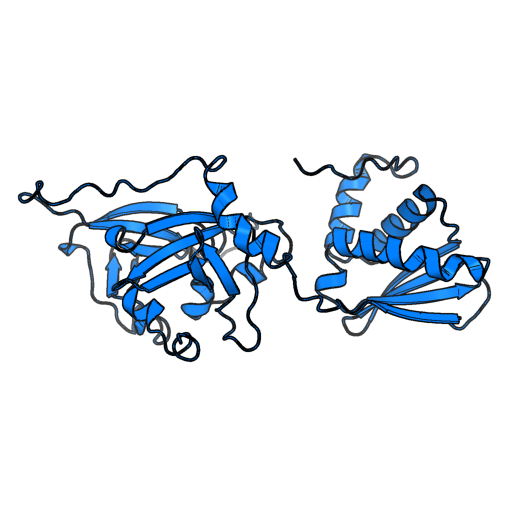.825 4.344 -2.885 1.00 83.62 317 VAL A C 1
ATOM 2529 O O . VAL A 1 317 ? -14.219 4.238 -3.949 1.00 83.62 317 VAL A O 1
ATOM 2532 N N . LEU A 1 318 ? -15.243 3.281 -2.185 1.00 82.88 318 LEU A N 1
ATOM 2533 C CA . LEU A 1 318 ? -15.010 1.878 -2.545 1.00 82.88 318 LEU A CA 1
ATOM 2534 C C . LEU A 1 318 ? -16.232 1.208 -3.205 1.00 82.88 318 LEU A C 1
ATOM 2536 O O . LEU A 1 318 ? -16.064 0.312 -4.030 1.00 82.88 318 LEU A O 1
ATOM 2540 N N . GLN A 1 319 ? -17.454 1.665 -2.906 1.00 70.81 319 GLN A N 1
ATOM 2541 C CA . GLN A 1 319 ? -18.706 1.019 -3.345 1.00 70.81 319 GLN A CA 1
ATOM 2542 C C . GLN A 1 319 ? -18.946 1.003 -4.865 1.00 70.81 319 GLN A C 1
ATOM 2544 O O . GLN A 1 319 ? -19.725 0.190 -5.351 1.00 70.81 319 GLN A O 1
ATOM 2549 N N . HIS A 1 320 ? -18.289 1.860 -5.647 1.00 59.19 320 HIS A N 1
ATOM 2550 C CA . HIS A 1 320 ? -18.474 1.881 -7.107 1.00 59.19 320 HIS A CA 1
ATOM 2551 C C . HIS A 1 320 ? -17.875 0.656 -7.825 1.00 59.19 320 HIS A C 1
ATOM 2553 O O . HIS A 1 320 ? -18.048 0.516 -9.036 1.00 59.19 320 HIS A O 1
ATOM 2559 N N . TYR A 1 321 ? -17.165 -0.215 -7.099 1.00 54.84 321 TYR A N 1
ATOM 2560 C CA . TYR A 1 321 ? -16.228 -1.169 -7.694 1.00 54.84 321 TYR A CA 1
ATOM 2561 C C . TYR A 1 321 ? -16.275 -2.581 -7.081 1.00 54.84 321 TYR A C 1
ATOM 2563 O O . TYR A 1 321 ? -15.472 -3.433 -7.457 1.00 54.84 321 TYR A O 1
ATOM 2571 N N . GLN A 1 322 ? -17.211 -2.841 -6.160 1.00 49.69 322 GLN A N 1
ATOM 2572 C CA . GLN A 1 322 ? -17.509 -4.174 -5.628 1.00 49.69 322 GLN A CA 1
ATOM 2573 C C . GLN A 1 322 ? -18.658 -4.789 -6.451 1.00 49.69 322 GLN A C 1
ATOM 2575 O O . GLN A 1 322 ? -19.826 -4.541 -6.164 1.00 49.69 322 GLN A O 1
ATOM 2580 N N . TYR A 1 323 ? -18.325 -5.544 -7.500 1.00 35.88 323 TYR A N 1
ATOM 2581 C CA . TYR A 1 323 ? -19.264 -6.364 -8.278 1.00 35.88 323 TYR A CA 1
ATOM 2582 C C . TYR A 1 323 ? -18.737 -7.791 -8.394 1.00 35.88 323 TYR A C 1
ATOM 2584 O O . TYR A 1 323 ? -17.503 -7.947 -8.537 1.00 35.88 323 TYR A O 1
#